Protein AF-A0A2V5KD24-F1 (afdb_monomer)

Sequence (191 aa):
MFLAAAMVTIAADPSAMNRSDEPEAFDVEPPILKQNLSDEPLPAPGTPDAEVARLEKQLERAKRNADGAERLYKIGVLARVEVEQRLLRAVRIESDLANARVTQAKEKIADEESRLASGENAKDELDAAKATLAQLTEAAQVALAKRERAELEFAEANLRRQQKLLKLGSAEKSDVTHAEEKLAELRAPKE

Foldseek 3Di:
DDDDDDDDDDPDDPPPDDPDPPPDPLNPQDDQDPVLDDPDDQQDDDALVSVLSNLVSVLVSLVVRLVVVVVCVVVVNDDPSNSLSSVLSSLVSQLVSLVSVLVNLVVVLVVQVVCVVVVNDDPVVSVVSVVVSVVSVVSSVVSVVVSLVSQLVSLVVQLVVQVVCVVVVNHDPVSNVVSVVSNVVSPPDDD

Secondary structure (DSSP, 8-state):
-------------GGGS-------TTTSPPPPPGGG---SPPPPSSSHHHHHHHHHHHHHHHHHHHHHHHHHHHTTSS-HHHHHHHHHHHHHHHHHHHHHHHHHHHHHHHHHHHHHHTT-S-HHHHHHHHHHHHHHHHHHHHHHHHHHHHHHHHHHHHHHHHHHHHHTTSS-HHHHHHHHHHHHHHHSPP-

Nearest PDB structures (foldseek):
  5c21-assembly1_A  TM=6.315E-01  e=7.000E+00  Escherichia coli
  5c22-assembly3_C  TM=4.057E-01  e=2.510E+00  Escherichia coli
  5c21-assembly1_B  TM=4.398E-01  e=3.365E+00  Escherichia coli
  5c22-assembly4_D  TM=4.082E-01  e=3.204E+00  Escherichia coli

Radius of gyration: 25.26 Å; Cα contacts (8 Å, |Δi|>4): 140; chains: 1; bounding box: 73×61×61 Å

Structure (mmCIF, N/CA/C/O backbone):
data_AF-A0A2V5KD24-F1
#
_entry.id   AF-A0A2V5KD24-F1
#
loop_
_atom_site.group_PDB
_atom_site.id
_atom_site.type_symbol
_atom_site.label_atom_id
_atom_site.label_alt_id
_atom_site.label_comp_id
_atom_site.label_asym_id
_atom_site.label_entity_id
_atom_site.label_seq_id
_atom_site.pdbx_PDB_ins_code
_atom_site.Cartn_x
_atom_site.Cartn_y
_atom_site.Cartn_z
_atom_site.occupancy
_atom_site.B_iso_or_equiv
_atom_site.auth_seq_id
_atom_site.auth_comp_id
_atom_site.auth_asym_id
_atom_site.auth_atom_id
_atom_site.pdbx_PDB_model_num
ATOM 1 N N . MET A 1 1 ? 50.223 53.178 14.869 1.00 37.41 1 MET A N 1
ATOM 2 C CA . MET A 1 1 ? 48.792 52.837 14.747 1.00 37.41 1 MET A CA 1
ATOM 3 C C . MET A 1 1 ? 48.522 52.530 13.284 1.00 37.41 1 MET A C 1
ATOM 5 O O . MET A 1 1 ? 48.881 53.361 12.465 1.00 37.41 1 MET A O 1
ATOM 9 N N . PHE A 1 2 ? 47.978 51.335 13.031 1.00 33.34 2 PHE A N 1
ATOM 10 C CA . PHE A 1 2 ? 47.366 50.760 11.817 1.00 33.34 2 PHE A CA 1
ATOM 11 C C . PHE A 1 2 ? 47.941 49.382 11.457 1.00 33.34 2 PHE A C 1
ATOM 13 O O . PHE A 1 2 ? 49.119 49.222 11.157 1.00 33.34 2 PHE A O 1
ATOM 20 N N . LEU A 1 3 ? 47.057 48.394 11.636 1.00 33.75 3 LEU A N 1
ATOM 21 C CA . LEU A 1 3 ? 47.249 46.950 11.618 1.00 33.75 3 LEU A CA 1
ATOM 22 C C . LEU A 1 3 ? 47.486 46.413 10.199 1.00 33.75 3 LEU A C 1
ATOM 24 O O . LEU A 1 3 ? 46.788 46.798 9.264 1.00 33.75 3 LEU A O 1
ATOM 28 N N . ALA A 1 4 ? 48.393 45.441 10.080 1.00 38.41 4 ALA A N 1
ATOM 29 C CA . ALA A 1 4 ? 48.488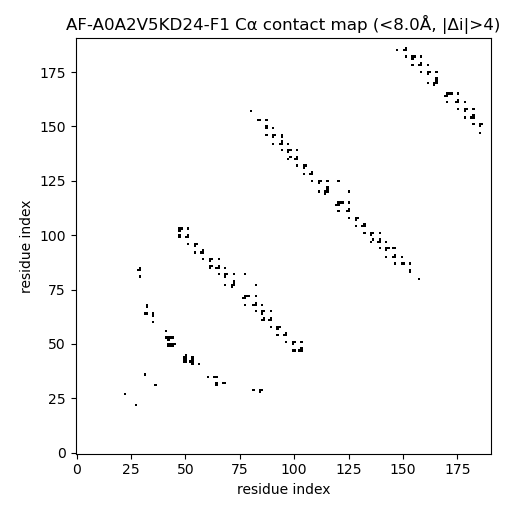 44.554 8.928 1.00 38.41 4 ALA A CA 1
ATOM 30 C C . ALA A 1 4 ? 47.378 43.490 9.014 1.00 38.41 4 ALA A C 1
ATOM 32 O O . ALA A 1 4 ? 47.376 42.664 9.926 1.00 38.41 4 ALA A O 1
ATOM 33 N N . ALA A 1 5 ? 46.423 43.529 8.085 1.00 41.00 5 ALA A N 1
ATOM 34 C CA . ALA A 1 5 ? 45.381 42.518 7.954 1.00 41.00 5 ALA A CA 1
ATOM 35 C C . ALA A 1 5 ? 45.863 41.398 7.019 1.00 41.00 5 ALA A C 1
ATOM 37 O O . ALA A 1 5 ? 46.093 41.622 5.832 1.00 41.00 5 ALA A O 1
ATOM 38 N N . ALA A 1 6 ? 46.021 40.195 7.568 1.00 38.06 6 ALA A N 1
ATOM 39 C CA . ALA A 1 6 ? 46.245 38.974 6.808 1.00 38.06 6 ALA A CA 1
ATOM 40 C C . ALA A 1 6 ? 44.931 38.538 6.138 1.00 38.06 6 ALA A C 1
ATOM 42 O O . ALA A 1 6 ? 43.939 38.294 6.825 1.00 38.06 6 ALA A O 1
ATOM 43 N N . MET A 1 7 ? 44.916 38.429 4.808 1.00 36.81 7 MET A N 1
ATOM 44 C CA . MET A 1 7 ? 43.834 37.754 4.089 1.00 36.81 7 MET A CA 1
ATOM 45 C C . MET A 1 7 ? 44.112 36.252 4.062 1.00 36.81 7 MET A C 1
ATOM 47 O O . MET A 1 7 ? 45.044 35.790 3.410 1.00 36.81 7 MET A O 1
ATOM 51 N N . VAL A 1 8 ? 43.289 35.502 4.791 1.00 40.28 8 VAL A N 1
ATOM 52 C CA . VAL A 1 8 ? 43.188 34.046 4.684 1.00 40.28 8 VAL A CA 1
ATOM 53 C C . VAL A 1 8 ? 42.407 33.730 3.411 1.00 40.28 8 VAL A C 1
ATOM 55 O O . VAL A 1 8 ? 41.226 34.053 3.301 1.00 40.28 8 VAL A O 1
ATOM 58 N N . THR A 1 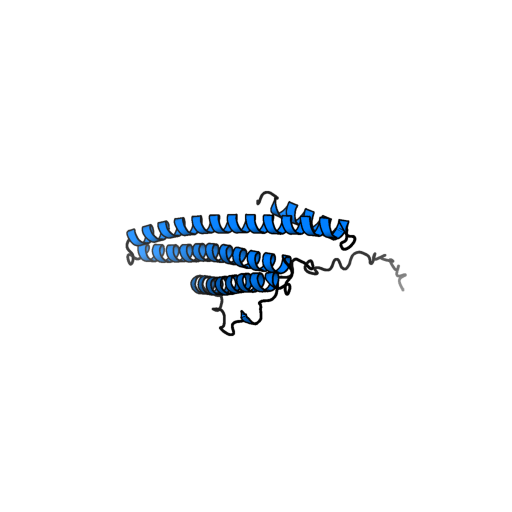9 ? 43.060 33.102 2.439 1.00 39.72 9 THR A N 1
A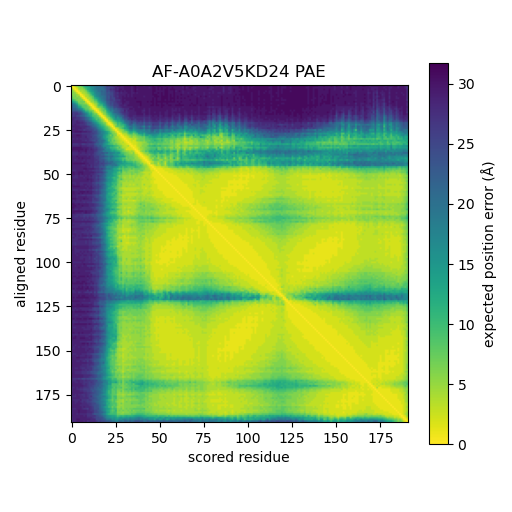TOM 59 C CA . THR A 1 9 ? 42.411 32.502 1.272 1.00 39.72 9 THR A CA 1
ATOM 60 C C . THR A 1 9 ? 41.772 31.177 1.681 1.00 39.72 9 THR A C 1
ATOM 62 O O . THR A 1 9 ? 42.435 30.145 1.762 1.00 39.72 9 THR A O 1
ATOM 65 N N . ILE A 1 10 ? 40.466 31.200 1.948 1.00 39.56 10 ILE A N 1
ATOM 66 C CA . ILE A 1 10 ? 39.649 29.984 1.994 1.00 39.56 10 ILE A CA 1
ATOM 67 C C . ILE A 1 10 ? 39.422 29.536 0.549 1.00 39.56 10 ILE A C 1
ATOM 69 O O . ILE A 1 10 ? 38.706 30.183 -0.213 1.00 39.56 10 ILE A O 1
ATOM 73 N N . ALA A 1 11 ? 40.061 28.431 0.171 1.00 41.41 11 ALA A N 1
ATOM 74 C CA . ALA A 1 11 ? 39.674 27.658 -0.997 1.00 41.41 11 ALA A CA 1
ATOM 75 C C . ALA A 1 11 ? 38.351 26.951 -0.668 1.00 41.41 11 ALA A C 1
ATOM 77 O O . ALA A 1 11 ? 38.339 25.946 0.039 1.00 41.41 11 ALA A O 1
ATOM 78 N N . ALA A 1 12 ? 37.237 27.514 -1.131 1.00 37.62 12 ALA A N 1
ATOM 79 C CA . ALA A 1 12 ? 35.962 26.814 -1.165 1.00 37.62 12 ALA A CA 1
ATOM 80 C C . ALA A 1 12 ? 35.898 26.029 -2.479 1.00 37.62 12 ALA A C 1
ATOM 82 O O . ALA A 1 12 ? 35.802 26.614 -3.557 1.00 37.62 12 ALA A O 1
ATOM 83 N N . ASP A 1 13 ? 36.024 24.711 -2.365 1.00 37.03 13 ASP A N 1
ATOM 84 C CA . ASP A 1 13 ? 35.768 23.738 -3.421 1.00 37.03 13 ASP A CA 1
ATOM 85 C C . ASP A 1 13 ? 34.306 23.881 -3.905 1.00 37.03 13 ASP A C 1
ATOM 87 O O . ASP A 1 13 ? 33.385 23.699 -3.104 1.00 37.03 13 ASP A O 1
ATOM 91 N N . PRO A 1 14 ? 34.046 24.253 -5.173 1.00 34.69 14 PRO A N 1
ATOM 92 C CA . PRO A 1 14 ? 32.687 24.437 -5.676 1.00 34.69 14 PRO A CA 1
ATOM 93 C C . PRO A 1 14 ? 31.987 23.117 -6.041 1.00 34.69 14 PRO A C 1
ATOM 95 O O . PRO A 1 14 ? 30.877 23.152 -6.566 1.00 34.69 14 PRO A O 1
ATOM 98 N N . SER A 1 15 ? 32.585 21.950 -5.778 1.00 39.03 15 SER A N 1
ATOM 99 C CA . SER A 1 15 ? 32.046 20.676 -6.270 1.00 39.03 15 SER A CA 1
ATOM 100 C C . SER A 1 15 ? 31.002 19.999 -5.363 1.00 39.03 15 SER A C 1
ATOM 102 O O . SER A 1 15 ? 30.617 18.861 -5.632 1.00 39.03 15 SER A O 1
ATOM 104 N N . ALA A 1 16 ? 30.520 20.668 -4.311 1.00 38.62 16 ALA A N 1
ATOM 105 C CA . ALA A 1 16 ? 29.619 20.080 -3.310 1.00 38.62 16 ALA A CA 1
ATOM 106 C C . ALA A 1 16 ? 28.195 20.671 -3.291 1.00 38.62 16 ALA A C 1
ATOM 108 O O . ALA A 1 16 ? 27.514 20.596 -2.269 1.00 38.62 16 ALA A O 1
ATOM 109 N N . MET A 1 17 ? 27.717 21.253 -4.394 1.00 38.34 17 MET A N 1
ATOM 110 C CA . MET A 1 17 ? 26.339 21.747 -4.485 1.00 38.34 17 MET A CA 1
ATOM 111 C C . MET A 1 17 ? 25.659 21.253 -5.760 1.00 38.34 17 MET A C 1
ATOM 113 O O . MET A 1 17 ? 26.188 21.419 -6.854 1.00 38.34 17 MET A O 1
ATOM 117 N N . ASN A 1 18 ? 24.469 20.678 -5.569 1.00 33.94 18 ASN A N 1
ATOM 118 C CA . ASN A 1 18 ? 23.565 20.059 -6.545 1.00 33.94 18 ASN A CA 1
ATOM 119 C C . ASN A 1 18 ? 23.819 18.574 -6.850 1.00 33.94 18 ASN A C 1
ATOM 121 O O . ASN A 1 18 ? 24.050 18.187 -7.991 1.00 33.94 18 ASN A O 1
ATOM 125 N N . ARG A 1 19 ? 23.627 17.710 -5.845 1.00 34.81 19 ARG A N 1
ATOM 126 C CA . ARG A 1 19 ? 22.748 16.564 -6.112 1.00 34.81 19 ARG A CA 1
ATOM 127 C C . ARG A 1 19 ? 21.336 17.115 -6.013 1.00 34.81 19 ARG A C 1
ATOM 129 O O . ARG A 1 19 ? 20.904 17.489 -4.928 1.00 34.81 19 ARG A O 1
ATOM 136 N N . SER A 1 20 ? 20.710 17.331 -7.158 1.00 40.12 20 SER A N 1
ATOM 137 C CA . SER A 1 20 ? 19.303 17.676 -7.223 1.00 40.12 20 SER A CA 1
ATOM 138 C C . SER A 1 20 ? 18.506 16.561 -6.548 1.00 40.12 20 SER A C 1
ATOM 140 O O . SER A 1 20 ? 18.601 15.406 -6.952 1.00 40.12 20 SER A O 1
ATOM 142 N N . ASP A 1 21 ? 17.684 16.917 -5.562 1.00 46.66 21 ASP A N 1
ATOM 143 C CA . ASP A 1 21 ? 16.510 16.135 -5.154 1.00 46.66 21 ASP A CA 1
ATOM 144 C C . ASP A 1 21 ? 15.446 16.215 -6.270 1.00 46.66 21 ASP A C 1
ATOM 146 O O . ASP A 1 21 ? 14.290 16.578 -6.050 1.00 46.66 21 ASP A O 1
ATOM 150 N N . GLU A 1 22 ? 15.854 15.978 -7.518 1.00 38.81 22 GLU A N 1
ATOM 151 C CA . GLU A 1 22 ? 14.906 15.729 -8.587 1.00 38.81 22 GLU A CA 1
ATOM 152 C C . GLU A 1 22 ? 14.304 14.357 -8.290 1.00 38.81 22 GLU A C 1
ATOM 154 O O . GLU A 1 22 ? 15.061 13.394 -8.130 1.00 38.81 22 GLU A O 1
ATOM 159 N N . PRO A 1 23 ? 12.969 14.246 -8.156 1.00 46.72 23 PRO A N 1
ATOM 160 C CA . PRO A 1 23 ? 12.354 12.938 -8.028 1.00 46.72 23 PRO A CA 1
ATOM 161 C C . PRO A 1 23 ? 12.822 12.117 -9.225 1.00 46.72 23 PRO A C 1
ATOM 163 O O . PRO A 1 23 ? 12.689 12.569 -10.366 1.00 46.72 23 PRO A O 1
ATOM 166 N N . GLU A 1 24 ? 13.416 10.952 -8.950 1.00 55.78 24 GLU A N 1
ATOM 167 C CA . GLU A 1 24 ? 13.878 10.019 -9.973 1.00 55.78 24 GLU A CA 1
ATOM 168 C C . GLU A 1 24 ? 12.780 9.931 -11.040 1.00 55.78 24 GLU A C 1
ATOM 170 O O . GLU A 1 24 ? 11.600 9.813 -10.700 1.00 55.78 24 GLU A O 1
ATOM 175 N N . ALA A 1 25 ? 13.121 10.071 -12.325 1.00 49.97 25 ALA A N 1
ATOM 176 C CA . ALA A 1 25 ? 12.132 10.290 -13.391 1.00 49.97 25 ALA A CA 1
ATOM 177 C C . ALA A 1 25 ? 11.037 9.195 -13.470 1.00 49.97 25 ALA A C 1
ATOM 179 O O . ALA A 1 25 ? 10.016 9.375 -14.136 1.00 49.97 25 ALA A O 1
ATOM 180 N N . PHE A 1 26 ? 11.231 8.076 -12.763 1.00 52.22 26 PHE A N 1
ATOM 181 C CA . PHE A 1 26 ? 10.311 6.949 -12.624 1.00 52.22 26 PHE A CA 1
ATOM 182 C C . PHE A 1 26 ? 9.571 6.860 -11.273 1.00 52.22 26 PHE A C 1
ATOM 184 O O . PHE A 1 26 ? 8.640 6.061 -11.170 1.00 52.22 26 PHE A O 1
ATOM 191 N N . ASP A 1 27 ? 9.922 7.668 -10.271 1.00 56.84 27 ASP A N 1
ATOM 192 C CA . ASP A 1 27 ? 9.214 7.789 -8.983 1.00 56.84 27 ASP A CA 1
ATOM 193 C C . ASP A 1 27 ? 8.202 8.947 -8.970 1.00 56.84 27 ASP A C 1
ATOM 195 O O . ASP A 1 27 ? 7.472 9.153 -7.996 1.00 56.84 27 ASP A O 1
ATOM 199 N N . VAL A 1 28 ? 8.091 9.680 -10.082 1.00 61.84 28 VAL A N 1
ATOM 200 C CA . VAL A 1 28 ? 7.024 10.661 -10.273 1.00 61.84 28 VAL A CA 1
ATOM 201 C C . VAL A 1 28 ? 5.688 9.938 -10.376 1.00 61.84 28 VAL A C 1
ATOM 203 O O . VAL A 1 28 ? 5.444 9.128 -11.275 1.00 61.84 28 VAL A O 1
ATOM 206 N N . GLU A 1 29 ? 4.799 10.261 -9.444 1.00 65.75 29 GLU A N 1
ATOM 207 C CA . GLU A 1 29 ? 3.464 9.697 -9.419 1.00 65.75 29 GLU A CA 1
ATOM 208 C C . GLU A 1 29 ? 2.695 10.081 -10.696 1.00 65.75 29 GLU A C 1
ATOM 210 O O . GLU A 1 29 ? 2.579 11.269 -11.021 1.00 65.75 29 GLU A O 1
ATOM 215 N N . PRO A 1 30 ? 2.146 9.103 -11.439 1.00 73.56 30 PRO A N 1
ATOM 216 C CA . PRO A 1 30 ? 1.528 9.392 -12.717 1.00 73.56 30 PRO A CA 1
ATOM 217 C C . PRO A 1 30 ? 0.254 10.228 -12.527 1.00 73.56 30 PRO A C 1
ATOM 219 O O . PRO A 1 30 ? -0.557 9.942 -11.634 1.00 73.56 30 PRO A O 1
ATOM 222 N N . PRO A 1 31 ? 0.016 11.229 -13.394 1.00 77.69 31 PRO A N 1
ATOM 223 C CA . PRO A 1 31 ? -1.144 12.092 -13.267 1.00 77.69 31 PRO A CA 1
ATOM 224 C C . PRO A 1 31 ? -2.446 11.302 -13.435 1.00 77.69 31 PRO A C 1
ATOM 226 O O . PRO A 1 31 ? -2.538 10.322 -14.193 1.00 77.69 31 PRO A O 1
ATOM 229 N N . ILE A 1 32 ? -3.488 11.770 -12.744 1.00 79.81 32 ILE A N 1
ATOM 230 C CA . ILE A 1 32 ? -4.834 11.219 -12.874 1.00 79.81 32 ILE A CA 1
ATOM 231 C C . ILE A 1 32 ? -5.331 11.462 -14.308 1.00 79.81 32 ILE A C 1
ATOM 233 O O . ILE A 1 32 ? -5.209 12.559 -14.851 1.00 79.81 32 ILE A O 1
ATOM 237 N N . LEU A 1 33 ? -5.898 10.429 -14.938 1.00 81.12 33 LEU A N 1
ATOM 238 C CA . LEU A 1 33 ? -6.480 10.529 -16.269 1.00 81.12 33 LEU A CA 1
ATOM 239 C C . LEU A 1 33 ? -7.638 11.523 -16.229 1.00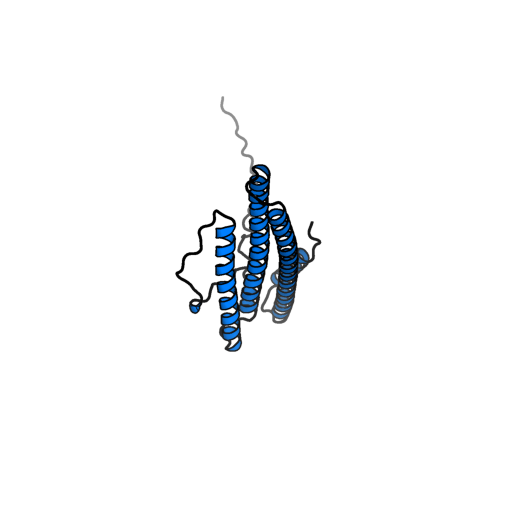 81.12 33 LEU A C 1
ATOM 241 O O . LEU A 1 33 ? -8.470 11.444 -15.331 1.00 81.12 33 LEU A O 1
ATOM 245 N N . LYS A 1 34 ? -7.738 12.404 -17.232 1.00 81.44 34 LYS A N 1
ATOM 246 C CA . LYS A 1 34 ? -8.776 13.451 -17.286 1.00 81.44 34 LYS A CA 1
ATOM 247 C C . LYS A 1 34 ? -10.199 12.909 -17.100 1.00 81.44 34 LYS A C 1
ATOM 249 O O . LYS A 1 34 ? -11.012 13.542 -16.450 1.00 81.44 34 LYS A O 1
ATOM 254 N N . GLN A 1 35 ? -10.466 11.712 -17.624 1.00 77.38 35 GLN A N 1
ATOM 255 C CA . GLN A 1 35 ? -11.754 11.010 -17.510 1.00 77.38 35 GLN A CA 1
ATOM 256 C C . GLN A 1 35 ? -12.092 10.573 -16.075 1.00 77.38 35 GLN A C 1
ATOM 258 O O . GLN A 1 35 ? -13.248 10.327 -15.762 1.00 77.38 35 GLN A O 1
ATOM 263 N N . ASN A 1 36 ? -11.073 10.463 -15.223 1.00 78.50 36 ASN A N 1
ATOM 264 C CA . ASN A 1 36 ? -11.165 10.065 -13.823 1.00 78.50 36 ASN A CA 1
ATOM 265 C C . ASN A 1 36 ? -10.940 11.249 -12.868 1.00 78.50 36 ASN A C 1
ATOM 267 O O . ASN A 1 36 ? -10.871 11.045 -11.654 1.00 78.50 36 ASN A O 1
ATOM 271 N N . LEU A 1 37 ? -10.796 12.473 -13.394 1.00 76.62 37 LEU A N 1
ATOM 272 C CA . LEU A 1 37 ? -10.852 13.674 -12.570 1.00 76.62 37 LEU A CA 1
ATOM 273 C C . LEU A 1 37 ? -12.277 13.826 -12.042 1.00 76.62 37 LEU A C 1
ATOM 275 O O . LEU A 1 37 ? -13.251 13.563 -12.741 1.00 76.62 37 LEU A O 1
ATOM 279 N N . SER A 1 38 ? -12.379 14.224 -10.784 1.00 73.12 38 SER A N 1
ATOM 280 C CA . SER A 1 38 ? -13.646 14.461 -10.114 1.00 73.12 38 SER A CA 1
ATOM 281 C C . SER A 1 38 ? -13.582 15.838 -9.484 1.00 73.12 38 SER A C 1
ATOM 283 O O . SER A 1 38 ? -12.693 16.079 -8.667 1.00 73.12 38 SER A O 1
ATOM 285 N N . ASP A 1 39 ? -14.553 16.684 -9.817 1.00 72.56 39 ASP A N 1
ATOM 286 C CA . ASP A 1 39 ? -14.716 18.015 -9.219 1.00 72.56 39 ASP A CA 1
ATOM 287 C C . ASP A 1 39 ? -15.267 17.940 -7.788 1.00 72.56 39 ASP A C 1
ATOM 289 O O . ASP A 1 39 ? -15.257 18.925 -7.054 1.00 72.56 39 ASP A O 1
ATOM 293 N N . GLU A 1 40 ? -15.735 16.759 -7.367 1.00 73.88 40 GLU A N 1
ATOM 294 C CA . GLU A 1 40 ? -16.196 16.546 -6.001 1.00 73.88 40 GLU A CA 1
ATOM 295 C C . GLU A 1 40 ? -15.040 16.741 -4.998 1.00 73.88 40 GLU A C 1
ATOM 297 O O . GLU A 1 40 ? -14.028 16.018 -5.073 1.00 73.88 40 GLU A O 1
ATOM 302 N N . PRO A 1 41 ? -15.180 17.677 -4.042 1.00 74.44 41 PRO A N 1
ATOM 303 C CA . PRO A 1 41 ? -14.159 17.917 -3.040 1.00 74.44 41 PRO A CA 1
ATOM 304 C C . PRO A 1 41 ? -13.979 16.686 -2.151 1.00 74.44 41 PRO A C 1
ATOM 306 O O . PRO A 1 41 ? -14.928 15.978 -1.796 1.00 74.44 41 PRO A O 1
ATOM 309 N N . LEU A 1 42 ? -12.724 16.418 -1.794 1.00 78.12 42 LEU A N 1
ATOM 310 C CA . LEU A 1 42 ? -12.427 15.418 -0.778 1.00 78.12 42 LEU A CA 1
ATOM 311 C C . LEU A 1 42 ? -12.902 15.934 0.592 1.00 78.12 42 LEU A C 1
ATOM 313 O O . LEU A 1 42 ? -12.825 17.142 0.833 1.00 78.12 42 LEU A O 1
ATOM 317 N N . PRO A 1 43 ? -13.370 15.046 1.489 1.00 78.88 43 PRO A N 1
ATOM 318 C CA . PRO A 1 43 ? -13.613 15.404 2.880 1.00 78.88 43 PRO A CA 1
ATOM 319 C C . PRO A 1 43 ? -12.379 16.093 3.473 1.00 78.88 43 PRO A C 1
ATOM 321 O O . PRO A 1 43 ? -11.247 15.679 3.206 1.00 78.88 43 PRO A O 1
ATOM 324 N N . ALA A 1 44 ? -12.597 17.160 4.244 1.00 78.06 44 ALA A N 1
ATOM 325 C CA . ALA A 1 44 ? -11.509 17.856 4.918 1.00 78.06 44 ALA A CA 1
ATOM 326 C C . ALA A 1 44 ? -10.872 16.930 5.971 1.00 78.06 44 ALA A C 1
ATOM 328 O O . ALA A 1 44 ? -11.606 16.250 6.690 1.00 78.06 44 ALA A O 1
ATOM 329 N N . PRO A 1 45 ? -9.534 16.894 6.084 1.00 73.44 45 PRO A N 1
ATOM 330 C CA . PRO A 1 45 ? -8.879 16.145 7.149 1.00 73.44 45 PRO A CA 1
ATOM 331 C C . PRO A 1 45 ? -9.202 16.780 8.509 1.00 73.44 45 PRO A C 1
ATOM 333 O O . PRO A 1 45 ? -9.369 17.997 8.602 1.00 73.44 45 PRO A O 1
ATOM 336 N N . GLY A 1 46 ? -9.269 15.973 9.570 1.00 74.38 46 GLY A N 1
ATOM 337 C CA . GLY A 1 46 ? -9.452 16.498 10.931 1.00 74.38 46 GLY A CA 1
ATOM 338 C C . GLY A 1 46 ? -10.090 15.536 11.927 1.00 74.38 46 GLY A C 1
ATOM 339 O O . GLY A 1 46 ? -9.915 15.716 13.126 1.00 74.38 46 GLY A O 1
ATOM 340 N N . THR A 1 47 ? -10.783 14.500 11.452 1.00 86.94 47 THR A N 1
ATOM 341 C CA . THR A 1 47 ? -11.275 13.390 12.281 1.00 86.94 47 THR A CA 1
ATOM 342 C C . THR A 1 47 ? -10.939 12.057 11.612 1.00 86.94 47 THR A C 1
ATOM 344 O O . THR A 1 47 ? -10.806 12.024 10.382 1.00 86.94 47 THR A O 1
ATOM 347 N N . PRO A 1 48 ? -10.825 10.944 12.360 1.00 86.56 48 PRO A N 1
ATOM 348 C CA . PRO A 1 48 ? -10.595 9.635 11.746 1.00 86.56 48 PRO A CA 1
ATOM 349 C C . PRO A 1 48 ? -11.706 9.239 10.779 1.00 86.56 48 PRO A C 1
ATOM 351 O O . PRO A 1 48 ? -11.428 8.661 9.734 1.00 86.56 48 PRO A O 1
ATOM 354 N N . ASP A 1 49 ? -12.957 9.591 11.088 1.00 88.69 49 ASP A N 1
ATOM 355 C CA . ASP A 1 49 ? -14.103 9.354 10.207 1.00 88.69 49 ASP A CA 1
ATOM 356 C C . ASP A 1 49 ? -13.943 10.086 8.867 1.00 88.69 49 ASP A C 1
ATOM 358 O O . ASP A 1 49 ? -14.164 9.503 7.802 1.00 88.69 49 ASP A O 1
ATOM 362 N N . ALA A 1 50 ? -13.516 11.353 8.904 1.00 89.88 50 ALA A N 1
ATOM 363 C CA . ALA A 1 50 ? -13.277 12.135 7.699 1.00 89.88 50 ALA A CA 1
ATOM 364 C C . ALA A 1 50 ? -12.079 11.604 6.896 1.00 89.88 50 ALA A C 1
ATOM 366 O O . ALA A 1 50 ? -12.138 11.572 5.666 1.00 89.88 50 ALA A O 1
ATOM 367 N N . GLU A 1 51 ? -11.022 11.143 7.571 1.00 91.88 51 GLU A N 1
ATOM 368 C CA . GLU A 1 51 ? -9.845 10.569 6.914 1.00 91.88 51 GLU A CA 1
ATOM 369 C C . GLU A 1 51 ? -10.160 9.216 6.256 1.00 91.88 51 GLU A C 1
ATOM 371 O O . GLU A 1 51 ? -9.799 9.004 5.099 1.00 91.88 51 GLU A O 1
ATOM 376 N N . VAL A 1 52 ? -10.920 8.337 6.922 1.00 94.31 52 VAL A N 1
ATOM 377 C CA . VAL A 1 52 ? -11.414 7.083 6.326 1.00 94.31 52 VAL A CA 1
ATOM 378 C C . VAL A 1 52 ? -12.267 7.377 5.090 1.00 94.31 52 VAL A C 1
ATOM 380 O O . VAL A 1 52 ? -11.990 6.840 4.018 1.00 94.31 52 VAL A O 1
ATOM 383 N N . ALA A 1 53 ? -13.244 8.284 5.190 1.00 93.25 53 ALA A N 1
ATOM 384 C CA . ALA A 1 53 ? -14.105 8.647 4.062 1.00 93.25 53 ALA A CA 1
ATOM 385 C C . ALA A 1 53 ? -13.314 9.259 2.890 1.00 93.25 53 ALA A C 1
ATOM 387 O O . ALA A 1 53 ? -13.612 9.026 1.714 1.00 93.25 53 ALA A O 1
ATOM 388 N N . ARG A 1 54 ? -12.278 10.047 3.192 1.00 93.19 54 ARG A N 1
ATOM 389 C CA . ARG A 1 54 ? -11.371 10.607 2.190 1.00 93.19 54 ARG A CA 1
ATOM 390 C C . ARG A 1 54 ? -10.570 9.516 1.486 1.00 93.19 54 ARG A C 1
ATOM 392 O O . ARG A 1 54 ? -10.516 9.525 0.253 1.00 93.19 54 ARG A O 1
ATOM 399 N N . LEU A 1 55 ? -9.975 8.590 2.235 1.00 94.06 55 LEU A N 1
ATOM 400 C CA . LEU A 1 55 ? -9.186 7.483 1.691 1.00 94.06 55 LEU A CA 1
ATOM 401 C C . LEU A 1 55 ? -10.046 6.517 0.867 1.00 94.06 55 LEU A C 1
ATOM 403 O O . LEU A 1 55 ? -9.594 6.044 -0.172 1.00 94.06 55 LEU A O 1
ATOM 407 N N . GLU A 1 56 ? -11.307 6.291 1.239 1.00 95.44 56 GLU A N 1
ATOM 408 C CA . GLU A 1 56 ? -12.261 5.512 0.436 1.00 95.44 56 GLU A CA 1
ATOM 409 C C . GLU A 1 56 ? -12.501 6.141 -0.940 1.00 95.44 56 GLU A C 1
ATOM 411 O O . GLU A 1 56 ? -12.366 5.464 -1.965 1.00 95.44 56 GLU A O 1
ATOM 416 N N . LYS A 1 57 ? -12.768 7.455 -0.988 1.00 93.44 57 LYS A N 1
ATOM 417 C CA . LYS A 1 57 ? -12.921 8.179 -2.262 1.00 93.44 57 LYS A CA 1
ATOM 418 C C . LYS A 1 57 ? -11.634 8.160 -3.084 1.00 93.44 57 LYS A C 1
ATOM 420 O O . LYS A 1 57 ? -11.679 8.013 -4.307 1.00 93.44 57 LYS A O 1
ATOM 425 N N . GLN A 1 58 ? -10.477 8.315 -2.443 1.00 92.38 58 GLN A N 1
ATOM 426 C CA . GLN A 1 58 ? -9.186 8.240 -3.129 1.00 92.38 58 GLN A CA 1
ATOM 427 C C . GLN A 1 58 ? -8.917 6.842 -3.693 1.00 92.38 58 GLN A C 1
ATOM 429 O O . GLN A 1 58 ? -8.464 6.735 -4.833 1.00 92.38 58 GLN A O 1
ATOM 434 N N . LEU A 1 59 ? -9.238 5.783 -2.947 1.00 94.62 59 LEU A N 1
ATOM 435 C CA . LEU A 1 59 ? -9.072 4.401 -3.389 1.00 94.62 59 LEU A CA 1
ATOM 436 C C . LEU A 1 59 ? -9.954 4.102 -4.598 1.00 94.62 59 LEU A C 1
ATOM 438 O O . LEU A 1 59 ? -9.494 3.504 -5.570 1.00 94.62 59 LEU A O 1
ATOM 442 N N . GLU A 1 60 ? -11.210 4.540 -4.562 1.00 93.94 60 GLU A N 1
ATOM 443 C CA . GLU A 1 60 ? -12.126 4.377 -5.685 1.00 93.94 60 GLU A CA 1
ATOM 444 C C . GLU A 1 60 ? -11.592 5.074 -6.943 1.00 93.94 60 GLU A C 1
ATOM 446 O O . GLU A 1 60 ? -11.509 4.464 -8.013 1.00 93.94 60 GLU A O 1
ATOM 451 N N . ARG A 1 61 ? -11.145 6.330 -6.809 1.00 91.62 61 ARG A N 1
ATOM 452 C CA . ARG A 1 61 ? -10.522 7.081 -7.910 1.00 91.62 61 ARG A CA 1
ATOM 453 C C . ARG A 1 61 ? -9.270 6.378 -8.435 1.00 91.62 61 ARG A C 1
ATOM 455 O O . ARG A 1 61 ? -9.103 6.279 -9.649 1.00 91.62 61 ARG A O 1
ATOM 462 N N . ALA A 1 62 ? -8.412 5.872 -7.551 1.00 92.19 62 ALA A N 1
ATOM 463 C CA . ALA A 1 62 ? -7.190 5.169 -7.927 1.00 92.19 62 ALA A CA 1
ATOM 464 C C . ALA A 1 62 ? -7.479 3.864 -8.684 1.00 92.19 62 ALA A C 1
ATOM 466 O O . ALA A 1 62 ? -6.827 3.595 -9.690 1.00 92.19 62 ALA A O 1
ATOM 467 N N . LYS A 1 63 ? -8.500 3.100 -8.273 1.00 94.00 63 LYS A N 1
ATOM 468 C CA . LYS A 1 63 ? -8.937 1.883 -8.978 1.00 94.00 63 LYS A CA 1
ATOM 469 C C . LYS A 1 63 ? -9.437 2.192 -10.387 1.00 94.00 63 LYS A C 1
ATOM 471 O O . LYS A 1 63 ? -8.885 1.669 -11.349 1.00 94.00 63 LYS A O 1
ATOM 476 N N . ARG A 1 64 ? -10.372 3.142 -10.532 1.00 92.50 64 ARG A N 1
ATOM 477 C CA . ARG A 1 64 ? -10.856 3.574 -11.861 1.00 92.50 64 ARG A CA 1
ATOM 478 C C . ARG A 1 64 ? -9.718 4.090 -12.748 1.00 92.50 64 ARG A C 1
ATOM 480 O O . ARG A 1 64 ? -9.723 3.905 -13.966 1.00 92.50 64 ARG A O 1
ATOM 487 N N . ASN A 1 65 ? -8.732 4.751 -12.142 1.00 91.38 65 ASN A N 1
ATOM 488 C CA . ASN A 1 65 ? -7.549 5.232 -12.840 1.00 91.38 65 ASN A CA 1
ATOM 489 C C . ASN A 1 65 ? -6.671 4.096 -13.370 1.00 91.38 65 ASN A C 1
ATOM 491 O O . ASN A 1 65 ? -6.284 4.133 -14.539 1.00 91.38 65 ASN A O 1
ATOM 495 N N . ALA A 1 66 ? -6.397 3.092 -12.539 1.00 91.94 66 ALA A N 1
ATOM 496 C CA . ALA A 1 66 ? -5.634 1.916 -12.927 1.00 91.94 66 ALA A CA 1
ATOM 497 C C . ALA A 1 66 ? -6.345 1.112 -14.032 1.00 91.94 66 ALA A C 1
ATOM 499 O O . ALA A 1 66 ? -5.720 0.787 -15.043 1.00 91.94 66 ALA A O 1
ATOM 500 N N . ASP A 1 67 ? -7.657 0.903 -13.905 1.00 90.81 67 ASP A N 1
ATOM 501 C CA . ASP A 1 67 ? -8.471 0.197 -14.906 1.00 90.81 67 ASP A CA 1
ATOM 502 C C . ASP A 1 67 ? -8.464 0.932 -16.258 1.00 90.81 67 ASP A C 1
ATOM 504 O O . ASP A 1 67 ? -8.249 0.344 -17.325 1.00 90.81 67 ASP A O 1
ATOM 508 N N . GLY A 1 68 ? -8.640 2.258 -16.223 1.00 90.31 68 GLY A N 1
ATOM 509 C CA . GLY A 1 68 ? -8.562 3.103 -17.414 1.00 90.31 68 GLY A CA 1
ATOM 510 C C . GLY A 1 68 ? -7.185 3.047 -18.083 1.00 90.31 68 GLY A C 1
ATOM 511 O O . GLY A 1 68 ? -7.093 2.991 -19.313 1.00 90.31 68 GLY A O 1
ATOM 512 N N . ALA A 1 69 ? -6.112 3.015 -17.290 1.00 92.19 69 ALA A N 1
ATOM 513 C CA . ALA A 1 69 ? -4.748 2.933 -17.797 1.00 92.19 69 ALA A CA 1
ATOM 514 C C . ALA A 1 69 ? -4.452 1.587 -18.469 1.00 92.19 69 ALA A C 1
ATOM 516 O O . ALA A 1 69 ? -3.784 1.565 -19.503 1.00 92.19 69 ALA A O 1
ATOM 517 N N . GLU A 1 70 ? -4.998 0.479 -17.961 1.00 91.12 70 GLU A N 1
ATOM 518 C CA . GLU A 1 70 ? -4.844 -0.830 -18.600 1.00 91.12 70 GLU A CA 1
ATOM 519 C C . GLU A 1 70 ? -5.428 -0.834 -20.022 1.00 91.12 70 GLU A C 1
ATOM 521 O O . GLU A 1 70 ? -4.796 -1.325 -20.964 1.00 91.12 70 GLU A O 1
ATOM 526 N N . ARG A 1 71 ? -6.609 -0.228 -20.212 1.00 90.69 71 ARG A N 1
ATOM 527 C CA . ARG A 1 71 ? -7.205 -0.062 -21.547 1.00 90.69 71 ARG A CA 1
ATOM 528 C C . ARG A 1 71 ? -6.304 0.766 -22.463 1.00 90.69 71 ARG A C 1
ATOM 530 O O . ARG A 1 71 ? -6.121 0.391 -23.619 1.00 90.69 71 ARG A O 1
ATOM 537 N N . LEU A 1 72 ? -5.759 1.878 -21.969 1.00 91.88 72 LEU A N 1
ATOM 538 C CA . LEU A 1 72 ? -4.891 2.760 -22.755 1.00 91.88 72 LEU A CA 1
ATOM 539 C C . LEU A 1 72 ? -3.556 2.098 -23.122 1.00 91.88 72 LEU A C 1
ATOM 541 O O . LEU A 1 72 ? -3.062 2.298 -24.229 1.00 91.88 72 LEU A O 1
ATOM 545 N N . TYR A 1 73 ? -3.007 1.259 -22.246 1.00 94.25 73 TYR A N 1
ATOM 546 C CA . TYR A 1 73 ? -1.836 0.438 -22.551 1.00 94.25 73 TYR A CA 1
ATOM 547 C C . TYR A 1 73 ? -2.114 -0.569 -23.674 1.00 94.25 73 TYR A C 1
ATOM 549 O O . TYR A 1 73 ? -1.325 -0.675 -24.611 1.00 94.25 73 TYR A O 1
ATOM 557 N N . LYS A 1 74 ? -3.263 -1.259 -23.643 1.00 94.00 74 LYS A N 1
ATOM 558 C CA . LYS A 1 74 ? -3.643 -2.241 -24.679 1.00 94.00 74 LYS A CA 1
ATOM 559 C C . LYS A 1 74 ? -3.739 -1.636 -26.083 1.00 94.00 74 LYS A C 1
ATOM 561 O O . LYS A 1 74 ? -3.472 -2.331 -27.056 1.00 94.00 74 LYS A O 1
ATOM 566 N N . ILE A 1 75 ? -4.103 -0.357 -26.188 1.00 93.69 75 ILE A N 1
ATOM 567 C CA . ILE A 1 75 ? -4.176 0.372 -27.467 1.00 93.69 75 ILE A CA 1
ATOM 568 C C . ILE A 1 75 ? -2.894 1.159 -27.794 1.00 93.69 75 ILE A C 1
ATOM 570 O O . ILE A 1 75 ? -2.882 1.922 -28.755 1.00 93.69 75 ILE A O 1
ATOM 574 N N . GLY A 1 76 ? -1.828 0.996 -27.002 1.00 92.69 76 GLY A N 1
ATOM 575 C CA . GLY A 1 76 ? -0.520 1.609 -27.247 1.00 92.69 76 GLY A CA 1
ATOM 576 C C . GLY A 1 76 ? -0.411 3.095 -26.892 1.00 92.69 76 GLY A C 1
ATOM 577 O O . GLY A 1 76 ? 0.533 3.743 -27.329 1.00 92.69 76 GLY A O 1
ATOM 578 N N . VAL A 1 77 ? -1.355 3.645 -26.122 1.00 94.12 77 VAL A N 1
ATOM 579 C CA . VAL A 1 77 ? -1.341 5.062 -25.711 1.00 94.12 77 VAL A CA 1
ATOM 580 C C . VAL A 1 77 ? -0.458 5.294 -24.486 1.00 94.12 77 VAL A C 1
ATOM 582 O O . VAL A 1 77 ? 0.230 6.307 -24.428 1.00 94.12 77 VAL A O 1
ATOM 585 N N . LEU A 1 78 ? -0.479 4.381 -23.510 1.00 91.50 78 LEU A N 1
ATOM 586 C CA . LEU A 1 78 ? 0.352 4.474 -22.305 1.00 91.50 78 LEU A CA 1
ATOM 587 C C . LEU A 1 78 ? 1.445 3.412 -22.297 1.00 91.50 78 LEU A C 1
ATOM 589 O O . LEU A 1 78 ? 1.251 2.298 -22.787 1.00 91.50 78 LEU A O 1
ATOM 593 N N . ALA A 1 79 ? 2.575 3.740 -21.673 1.00 91.19 79 ALA A N 1
ATOM 594 C CA . ALA A 1 79 ? 3.625 2.770 -21.402 1.00 91.19 79 ALA A CA 1
ATOM 595 C C . ALA A 1 79 ? 3.187 1.754 -20.331 1.00 91.19 79 ALA A C 1
ATOM 597 O O . ALA A 1 79 ? 2.318 2.012 -19.500 1.00 91.19 79 ALA A O 1
ATOM 598 N N . ARG A 1 80 ? 3.830 0.581 -20.300 1.00 91.75 80 ARG A N 1
ATOM 599 C CA . ARG A 1 80 ? 3.528 -0.443 -19.286 1.00 91.75 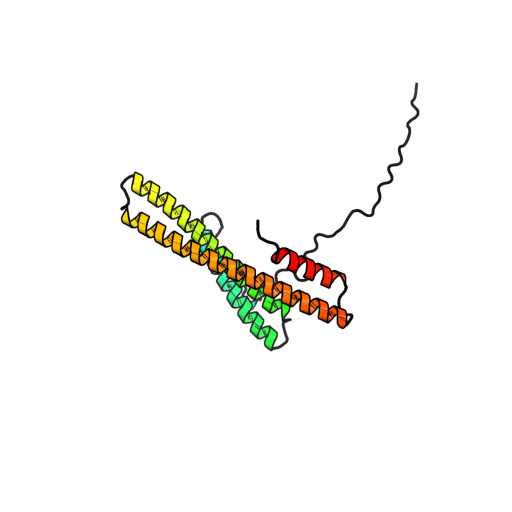80 ARG A CA 1
ATOM 600 C C . ARG A 1 80 ? 3.820 0.041 -17.859 1.00 91.75 80 ARG A C 1
ATOM 602 O O . ARG A 1 80 ? 3.014 -0.202 -16.967 1.00 91.75 80 ARG A O 1
ATOM 609 N N . VAL A 1 81 ? 4.942 0.741 -17.668 1.00 91.31 81 VAL A N 1
ATOM 610 C CA . VAL A 1 81 ? 5.370 1.278 -16.360 1.00 91.31 81 VAL A CA 1
ATOM 611 C C . VAL A 1 81 ? 4.318 2.208 -15.752 1.00 91.31 81 VAL A C 1
ATOM 613 O O . VAL A 1 81 ? 4.049 2.154 -14.559 1.00 91.31 81 VAL A O 1
ATOM 616 N N . GLU A 1 82 ? 3.634 2.972 -16.596 1.00 91.38 82 GLU A N 1
ATOM 617 C CA . GLU A 1 82 ? 2.571 3.885 -16.196 1.00 91.38 82 GLU A CA 1
ATOM 618 C C . GLU A 1 82 ? 1.314 3.180 -15.668 1.00 91.38 82 GLU A C 1
ATOM 620 O O . GLU A 1 82 ? 0.590 3.745 -14.847 1.00 91.38 82 GLU A O 1
ATOM 625 N N . VAL A 1 83 ? 1.026 1.964 -16.139 1.00 92.88 83 VAL A N 1
ATOM 626 C CA . VAL A 1 83 ? -0.065 1.133 -15.602 1.00 92.88 83 VAL A CA 1
ATOM 627 C C . VAL A 1 83 ? 0.341 0.557 -14.253 1.00 92.88 83 VAL A C 1
ATOM 629 O O . VAL A 1 83 ? -0.432 0.600 -13.300 1.00 92.88 83 VAL A O 1
ATOM 632 N N . GLU A 1 84 ? 1.567 0.048 -14.164 1.00 93.00 84 GLU A N 1
ATOM 633 C CA . GLU A 1 84 ? 2.107 -0.556 -12.946 1.00 93.00 84 GLU A CA 1
ATOM 634 C C . GLU A 1 84 ? 2.173 0.452 -11.791 1.00 93.00 84 GLU A C 1
ATOM 636 O O . GLU A 1 84 ? 1.741 0.133 -10.687 1.00 93.00 84 GLU A O 1
ATOM 641 N N . GLN A 1 85 ? 2.595 1.693 -12.050 1.00 92.75 85 GLN A N 1
ATOM 642 C CA . GLN A 1 85 ? 2.584 2.772 -11.054 1.00 92.75 85 GLN A CA 1
ATOM 643 C C . GLN A 1 85 ? 1.167 3.091 -10.548 1.00 92.75 85 GLN A C 1
ATOM 645 O O . GLN A 1 85 ? 0.958 3.297 -9.352 1.00 92.75 85 GLN A O 1
ATOM 650 N N . ARG A 1 86 ? 0.167 3.119 -11.439 1.00 93.56 86 ARG A N 1
ATOM 651 C CA . ARG A 1 86 ? -1.233 3.396 -11.064 1.00 93.56 86 ARG A CA 1
ATOM 652 C C . ARG A 1 86 ? -1.840 2.263 -10.242 1.00 93.56 86 ARG A C 1
ATOM 654 O O . ARG A 1 86 ? -2.561 2.527 -9.281 1.00 93.56 86 ARG A O 1
ATOM 661 N N . LEU A 1 87 ? -1.507 1.016 -10.575 1.00 94.31 87 LEU A N 1
ATOM 662 C CA . LEU A 1 87 ? -1.860 -0.150 -9.765 1.00 94.31 87 LEU A CA 1
ATOM 663 C C . LEU A 1 87 ? -1.197 -0.079 -8.385 1.00 94.31 87 LEU A C 1
ATOM 665 O O . LEU A 1 87 ? -1.876 -0.252 -7.374 1.00 94.31 87 LEU A O 1
ATOM 669 N N . LEU A 1 88 ? 0.098 0.247 -8.332 1.00 94.81 88 LEU A N 1
ATOM 670 C CA . LEU A 1 88 ? 0.829 0.395 -7.077 1.00 94.81 88 LEU A CA 1
ATOM 671 C C . LEU A 1 88 ? 0.211 1.482 -6.187 1.00 94.81 88 LEU A C 1
ATOM 673 O O . LEU A 1 88 ? 0.044 1.272 -4.986 1.00 94.81 88 LEU A O 1
ATOM 677 N N . ARG A 1 89 ? -0.209 2.612 -6.771 1.00 94.06 89 ARG A N 1
ATOM 678 C CA . ARG A 1 89 ? -0.925 3.673 -6.048 1.00 94.06 89 ARG A CA 1
ATOM 679 C C . ARG A 1 89 ? -2.210 3.161 -5.399 1.00 94.06 89 ARG A C 1
ATOM 681 O O . ARG A 1 89 ? -2.455 3.457 -4.233 1.00 94.06 89 ARG A O 1
ATOM 688 N N . ALA A 1 90 ? -3.022 2.391 -6.124 1.00 95.38 90 ALA A N 1
ATOM 689 C CA . ALA A 1 90 ? -4.251 1.827 -5.569 1.00 95.38 90 ALA A CA 1
ATOM 690 C C . ALA A 1 90 ? -3.963 0.904 -4.371 1.00 95.38 90 ALA A C 1
ATOM 692 O O . ALA A 1 90 ? -4.660 0.985 -3.363 1.00 95.38 90 ALA A O 1
ATOM 693 N N . VAL A 1 91 ? -2.905 0.088 -4.447 1.00 96.75 91 VAL A N 1
ATOM 694 C CA . VAL A 1 91 ? -2.490 -0.791 -3.341 1.00 96.75 91 VAL A CA 1
ATOM 695 C C . VAL A 1 91 ? -1.977 0.008 -2.137 1.00 96.75 91 VAL A C 1
ATOM 697 O O . VAL A 1 91 ? -2.317 -0.322 -1.002 1.00 96.75 91 VAL A O 1
ATOM 700 N N . ARG A 1 92 ? -1.204 1.081 -2.355 1.00 95.94 92 ARG A N 1
ATOM 701 C CA . ARG A 1 92 ? -0.742 1.968 -1.272 1.00 95.94 92 ARG A CA 1
ATOM 702 C C . ARG A 1 92 ? -1.919 2.591 -0.518 1.00 95.94 92 ARG A C 1
ATOM 704 O O . ARG A 1 92 ? -1.997 2.441 0.696 1.00 95.94 92 ARG A O 1
ATOM 711 N N . ILE A 1 93 ? -2.879 3.170 -1.243 1.00 96.00 93 ILE A N 1
ATOM 712 C CA . ILE A 1 93 ? -4.077 3.781 -0.641 1.00 96.00 93 ILE A CA 1
ATOM 713 C C . ILE A 1 93 ? -4.939 2.730 0.079 1.00 96.00 93 ILE A C 1
ATOM 715 O O . ILE A 1 93 ? -5.514 3.021 1.122 1.00 96.00 93 ILE A O 1
ATOM 719 N N . GLU A 1 94 ? -5.027 1.500 -0.437 1.00 97.62 94 GLU A N 1
ATOM 720 C CA . GLU A 1 94 ? -5.734 0.399 0.237 1.00 97.62 94 GLU A CA 1
ATOM 721 C C . GLU A 1 94 ? -5.108 0.065 1.600 1.00 97.62 94 GLU A C 1
ATOM 723 O O . GLU A 1 94 ? -5.831 -0.098 2.584 1.00 97.62 94 GLU A O 1
ATOM 728 N N . SER A 1 95 ? -3.774 0.018 1.673 1.00 97.69 95 SER A N 1
ATOM 729 C CA . SER A 1 95 ? -3.049 -0.160 2.935 1.00 97.69 95 SER A CA 1
ATOM 730 C C . SER A 1 95 ? -3.260 1.016 3.889 1.00 97.69 95 SER A C 1
ATOM 732 O O . SER A 1 95 ? -3.489 0.795 5.079 1.00 97.69 95 SER A O 1
ATOM 734 N N . ASP A 1 96 ? -3.213 2.251 3.388 1.00 96.94 96 ASP A N 1
ATOM 735 C CA . ASP A 1 96 ? -3.411 3.451 4.206 1.00 96.94 96 ASP A CA 1
ATOM 736 C C . ASP A 1 96 ? -4.845 3.511 4.763 1.00 96.94 96 ASP A C 1
ATOM 738 O O . ASP A 1 96 ? -5.043 3.798 5.943 1.00 96.94 96 ASP A O 1
ATOM 742 N N . LEU A 1 97 ? -5.849 3.139 3.959 1.00 97.62 97 LEU A N 1
ATOM 743 C CA . LEU A 1 97 ? -7.247 3.028 4.386 1.00 97.62 97 LEU A CA 1
ATOM 744 C C . LEU A 1 97 ? -7.431 1.984 5.493 1.00 97.62 97 LEU A C 1
ATOM 746 O O . LEU A 1 97 ? -8.155 2.229 6.460 1.00 97.62 97 LEU A O 1
ATOM 750 N N . ALA A 1 98 ? -6.795 0.817 5.366 1.00 97.88 98 ALA A N 1
ATOM 751 C CA . ALA A 1 98 ? -6.882 -0.220 6.389 1.00 97.88 98 ALA A CA 1
ATOM 752 C C . ALA A 1 98 ? -6.286 0.259 7.726 1.00 97.88 98 ALA A C 1
ATOM 754 O O . ALA A 1 98 ? -6.910 0.086 8.773 1.00 97.88 98 ALA A O 1
ATOM 755 N N . ASN A 1 99 ? -5.146 0.955 7.685 1.00 96.94 99 ASN A N 1
ATOM 756 C CA . ASN A 1 99 ? -4.548 1.580 8.867 1.00 96.94 99 ASN A CA 1
ATOM 757 C C . ASN A 1 99 ? -5.436 2.685 9.460 1.00 96.94 99 ASN A C 1
ATOM 759 O O . ASN A 1 99 ? -5.623 2.736 10.675 1.00 96.94 99 ASN A O 1
ATOM 763 N N . ALA A 1 100 ? -6.039 3.535 8.624 1.00 96.38 100 ALA A N 1
ATOM 764 C CA . ALA A 1 100 ? -6.944 4.589 9.083 1.00 96.38 100 ALA A CA 1
ATOM 765 C C . ALA A 1 100 ? -8.168 4.016 9.816 1.00 96.38 100 ALA A C 1
ATOM 767 O O . ALA A 1 100 ? -8.574 4.545 10.850 1.00 96.38 100 ALA A O 1
ATOM 768 N N . ARG A 1 101 ? -8.712 2.888 9.341 1.00 97.56 101 ARG A N 1
ATOM 769 C CA . ARG A 1 101 ? -9.805 2.167 10.017 1.00 97.56 101 ARG A CA 1
ATOM 770 C C . ARG A 1 101 ? -9.386 1.596 11.371 1.00 97.56 101 ARG A C 1
ATOM 772 O O . ARG A 1 101 ? -10.182 1.628 12.305 1.00 97.56 101 ARG A O 1
ATOM 779 N N . VAL A 1 102 ? -8.148 1.116 11.511 1.00 97.69 102 VAL A N 1
ATOM 780 C CA . VAL A 1 102 ? -7.607 0.694 12.816 1.00 97.69 102 VAL A CA 1
ATOM 781 C C . VAL A 1 102 ? -7.529 1.881 13.776 1.00 97.69 102 VAL A C 1
ATOM 783 O O . VAL A 1 102 ? -7.952 1.759 14.923 1.00 97.69 102 VAL A O 1
ATOM 786 N N . THR A 1 103 ? -7.035 3.034 13.322 1.00 95.69 103 THR A N 1
ATOM 787 C CA . THR A 1 103 ? -6.985 4.258 14.139 1.00 95.69 103 THR A CA 1
ATOM 788 C C . THR A 1 103 ? -8.385 4.704 14.562 1.00 95.69 103 THR A C 1
ATOM 790 O O . THR A 1 103 ? -8.628 4.904 15.748 1.00 95.69 103 THR A O 1
ATOM 793 N N . GLN A 1 104 ? -9.331 4.751 13.622 1.00 95.56 104 GLN A N 1
ATOM 794 C CA . GLN A 1 104 ? -10.736 5.061 13.894 1.00 95.56 104 GLN A CA 1
ATOM 795 C C . GLN A 1 104 ? -11.345 4.105 14.934 1.00 95.56 104 GLN A C 1
ATOM 797 O O . GLN A 1 104 ? -12.047 4.543 15.842 1.00 95.56 104 GLN A O 1
ATOM 802 N N . ALA A 1 105 ? -11.082 2.800 14.827 1.00 96.12 105 ALA A N 1
ATOM 803 C CA . ALA A 1 105 ? -11.589 1.812 15.776 1.00 96.12 105 ALA A CA 1
ATOM 804 C C . ALA A 1 105 ? -10.974 1.961 17.177 1.00 96.12 105 ALA A C 1
ATOM 806 O O . ALA A 1 105 ? -11.673 1.775 18.170 1.00 96.12 105 ALA A O 1
ATOM 807 N N . LYS A 1 106 ? -9.690 2.332 17.275 1.00 95.75 106 LYS A N 1
ATOM 808 C CA . LYS A 1 106 ? -9.036 2.617 18.562 1.00 95.75 106 LYS A CA 1
ATOM 809 C C . LYS A 1 106 ? -9.662 3.817 19.269 1.00 95.75 106 LYS A C 1
ATOM 811 O O . LYS A 1 106 ? -9.881 3.747 20.473 1.00 95.75 106 LYS A O 1
ATOM 816 N N . GLU A 1 107 ? -9.972 4.883 18.534 1.00 93.75 107 GLU A N 1
ATOM 817 C CA . GLU A 1 107 ? -10.646 6.055 19.105 1.00 93.75 107 GLU A CA 1
ATOM 818 C C . GLU A 1 107 ? -12.065 5.719 19.576 1.00 93.75 107 GLU A C 1
ATOM 820 O O . GLU A 1 107 ? -12.429 6.054 20.699 1.00 93.75 107 GLU A O 1
ATOM 825 N N . LYS A 1 108 ? -12.825 4.944 18.789 1.00 92.50 108 LYS A N 1
ATOM 826 C CA . LYS A 1 108 ? -14.157 4.466 19.199 1.00 92.50 108 LYS A CA 1
ATOM 827 C C . LYS A 1 108 ? -14.116 3.625 20.475 1.00 92.50 108 LYS A C 1
ATOM 829 O O . LYS A 1 108 ? -14.962 3.807 21.341 1.00 92.50 108 LYS A O 1
ATOM 834 N N . ILE A 1 109 ? -13.122 2.747 20.622 1.00 94.44 109 ILE A N 1
ATOM 835 C CA . ILE A 1 109 ? -12.938 1.975 21.859 1.00 94.44 109 ILE A CA 1
ATOM 836 C C . ILE A 1 109 ? -12.645 2.898 23.044 1.00 94.44 109 ILE A C 1
ATOM 838 O O . ILE A 1 109 ? -13.213 2.689 24.109 1.00 94.44 109 ILE A O 1
ATOM 842 N N . ALA A 1 110 ? -11.806 3.924 22.878 1.00 93.12 110 ALA A N 1
ATOM 843 C CA . ALA A 1 110 ? -11.533 4.877 23.954 1.00 93.12 110 ALA A CA 1
ATOM 844 C C . ALA A 1 110 ? -12.808 5.626 24.397 1.00 93.12 110 ALA A C 1
ATOM 846 O O . ALA A 1 110 ? -13.046 5.794 25.597 1.00 93.12 110 ALA A O 1
ATOM 847 N N . ASP A 1 111 ? -13.660 6.012 23.444 1.00 90.50 111 ASP A N 1
ATOM 848 C CA . ASP A 1 111 ? -14.957 6.634 23.727 1.00 90.50 111 ASP A CA 1
ATOM 849 C C . ASP A 1 111 ? -15.915 5.671 24.447 1.00 90.50 111 ASP A C 1
ATOM 851 O O . ASP A 1 111 ? -16.569 6.049 25.422 1.00 90.50 111 ASP A O 1
ATOM 855 N N . GLU A 1 112 ? -15.994 4.415 24.003 1.00 91.12 112 GLU A N 1
ATOM 856 C CA . GLU A 1 112 ? -16.829 3.386 24.630 1.00 91.12 112 GLU A CA 1
ATOM 857 C C . GLU A 1 112 ? -16.349 3.007 26.034 1.00 91.12 112 GLU A C 1
ATOM 859 O O . GLU A 1 112 ? -17.174 2.793 26.919 1.00 91.12 112 GLU A O 1
ATOM 864 N N . GLU A 1 113 ? -15.036 2.970 26.276 1.00 92.12 113 GLU A N 1
ATOM 865 C CA . GLU A 1 113 ? -14.470 2.750 27.612 1.00 92.12 113 GLU A CA 1
ATOM 866 C C . GLU A 1 113 ? -14.857 3.883 28.571 1.00 92.12 113 GLU A C 1
ATOM 868 O O . GLU A 1 113 ? -15.229 3.619 29.718 1.00 92.12 113 GLU A O 1
ATOM 873 N N . SER A 1 114 ? -14.853 5.131 28.093 1.00 90.62 114 SER A N 1
ATOM 874 C CA . SER A 1 114 ? -15.327 6.291 28.858 1.00 90.62 114 SER A CA 1
ATOM 875 C C . SER A 1 114 ? -16.823 6.189 29.189 1.00 90.62 114 SER A C 1
ATOM 877 O O . SER A 1 114 ? -17.219 6.377 30.341 1.00 90.62 114 SER A O 1
ATOM 879 N N . ARG A 1 115 ? -17.655 5.802 28.210 1.00 88.88 115 ARG A N 1
ATOM 880 C CA . ARG A 1 115 ? -19.107 5.603 28.399 1.00 88.88 115 ARG A CA 1
ATOM 881 C C . ARG A 1 115 ? -19.440 4.421 29.305 1.00 88.88 115 ARG A C 1
ATOM 883 O O . ARG A 1 115 ? -20.405 4.458 30.062 1.00 88.88 115 ARG A O 1
ATOM 890 N N . LEU A 1 116 ? -18.650 3.353 29.259 1.00 90.81 116 LEU A N 1
ATOM 891 C CA . LEU A 1 116 ? -18.808 2.231 30.179 1.00 90.81 116 LEU A CA 1
ATOM 892 C C . LEU A 1 116 ? -18.475 2.664 31.615 1.00 90.81 116 LEU A C 1
ATOM 894 O O . LEU A 1 116 ? -19.180 2.286 32.549 1.00 90.81 116 LEU A O 1
ATOM 898 N N . ALA A 1 117 ? -17.442 3.494 31.797 1.00 88.44 117 ALA A N 1
ATOM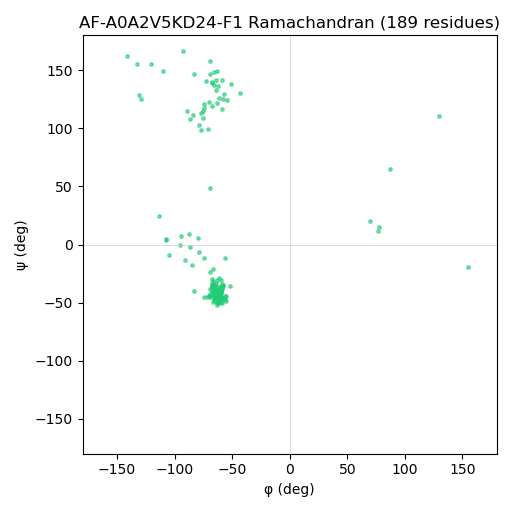 899 C CA . ALA A 1 117 ? -17.074 4.043 33.102 1.00 88.44 117 ALA A CA 1
ATOM 900 C C . ALA A 1 117 ? -18.126 5.019 33.666 1.00 88.44 117 ALA A C 1
ATOM 902 O O . ALA A 1 117 ? -18.305 5.069 34.884 1.00 88.44 117 ALA A O 1
ATOM 903 N N . SER A 1 118 ? -18.851 5.751 32.810 1.00 89.00 118 SER A N 1
ATOM 904 C CA . SER A 1 118 ? -20.013 6.565 33.208 1.00 89.00 118 SER A CA 1
ATOM 905 C C . SER A 1 118 ? -21.296 5.745 33.420 1.00 89.00 118 SER A C 1
ATOM 907 O O . SER A 1 118 ? -22.288 6.285 33.910 1.00 89.00 118 SER A O 1
ATOM 909 N N . GLY A 1 119 ? -21.282 4.442 33.107 1.00 86.44 119 GLY A N 1
ATOM 910 C CA . GLY A 1 119 ? -22.443 3.551 33.187 1.00 86.44 119 GLY A CA 1
ATOM 911 C C . GLY A 1 119 ? -23.451 3.725 32.045 1.00 86.44 119 GLY A C 1
ATOM 912 O O . GLY A 1 119 ? -24.560 3.202 32.133 1.00 86.44 119 GLY A O 1
ATOM 913 N N . GLU A 1 120 ? -23.085 4.458 30.992 1.00 80.44 120 GLU A N 1
ATOM 914 C CA . GLU A 1 120 ? -23.926 4.754 29.826 1.00 80.44 120 GLU A CA 1
ATOM 915 C C . GLU A 1 120 ? -23.896 3.650 28.758 1.00 80.44 120 GLU A C 1
ATOM 917 O O . GLU A 1 120 ? -24.804 3.599 27.932 1.00 80.44 120 GLU A O 1
ATOM 922 N N . ASN A 1 121 ? -22.896 2.759 28.786 1.00 79.06 121 ASN A N 1
ATOM 923 C CA . ASN A 1 121 ? -22.750 1.652 27.835 1.00 79.06 121 ASN A CA 1
ATOM 924 C C . ASN A 1 121 ? -22.751 0.276 28.508 1.00 79.06 121 ASN A C 1
ATOM 926 O O . ASN A 1 121 ? -22.363 0.123 29.668 1.00 79.06 121 ASN A O 1
ATOM 930 N N . ALA A 1 122 ? -23.139 -0.749 27.746 1.00 83.25 122 ALA A N 1
ATOM 931 C CA . ALA A 1 122 ? -23.035 -2.140 28.170 1.00 83.25 122 ALA A CA 1
ATOM 932 C C . ALA A 1 122 ? -21.626 -2.697 27.912 1.00 83.25 122 ALA A C 1
ATOM 934 O O . ALA A 1 122 ? -20.978 -2.377 26.916 1.00 83.25 122 ALA A O 1
ATOM 935 N N . LYS A 1 123 ? -21.161 -3.596 28.787 1.00 88.25 123 LYS A N 1
ATOM 936 C CA . LYS A 1 123 ? -19.868 -4.279 28.617 1.00 88.25 123 LYS A CA 1
ATOM 937 C C . LYS A 1 123 ? -19.795 -5.073 27.302 1.00 88.25 123 LYS A C 1
ATOM 939 O O . LYS A 1 123 ? -18.742 -5.103 26.672 1.00 88.25 123 LYS A O 1
ATOM 944 N N . ASP A 1 124 ? -20.920 -5.643 26.873 1.00 88.75 124 ASP A N 1
ATOM 945 C CA . ASP A 1 124 ? -21.020 -6.423 25.636 1.00 88.75 124 ASP A CA 1
ATOM 946 C C . ASP A 1 124 ? -20.727 -5.578 24.380 1.00 88.75 124 ASP A C 1
ATOM 948 O O . ASP A 1 124 ? -20.181 -6.092 23.406 1.00 88.75 124 ASP A O 1
ATOM 952 N N . GLU A 1 125 ? -21.038 -4.276 24.402 1.00 87.81 125 GLU A N 1
ATOM 953 C CA . GLU A 1 125 ? -20.741 -3.357 23.294 1.00 87.81 125 GLU A CA 1
ATOM 954 C C . GLU A 1 125 ? -19.235 -3.100 23.181 1.00 87.81 125 GLU A C 1
ATOM 956 O O . GLU A 1 125 ? -18.671 -3.219 22.093 1.00 87.81 125 GLU A O 1
ATOM 961 N N . LEU A 1 126 ? -18.567 -2.875 24.318 1.00 91.31 126 LEU A N 1
ATOM 962 C CA . LEU A 1 126 ? -17.113 -2.717 24.368 1.00 91.31 126 LEU A CA 1
ATOM 963 C C . LEU A 1 126 ? -16.384 -3.990 23.907 1.00 91.31 126 LEU A C 1
ATOM 965 O O . LEU A 1 126 ? -15.380 -3.922 23.192 1.00 91.31 126 LEU A O 1
ATOM 969 N N . ASP A 1 127 ? -16.880 -5.162 24.306 1.00 93.38 127 ASP A N 1
ATOM 970 C CA . ASP A 1 127 ? -16.319 -6.445 23.880 1.00 93.38 127 ASP A CA 1
ATOM 971 C C . ASP A 1 127 ? -16.500 -6.650 22.359 1.00 93.38 127 ASP A C 1
ATOM 973 O O . ASP A 1 127 ? -15.574 -7.109 21.677 1.00 93.38 127 ASP A O 1
ATOM 977 N N . ALA A 1 128 ? -17.635 -6.227 21.788 1.00 93.38 128 ALA A N 1
ATOM 978 C CA . ALA A 1 128 ? -17.873 -6.248 20.342 1.00 93.38 128 ALA A CA 1
ATOM 979 C C . ALA A 1 128 ? -16.957 -5.278 19.568 1.00 93.38 128 ALA A C 1
ATOM 981 O O . ALA A 1 128 ? -16.418 -5.637 18.511 1.00 93.38 128 ALA A O 1
ATOM 982 N N . ALA A 1 129 ? -16.716 -4.072 20.087 1.00 93.12 129 ALA A N 1
ATOM 983 C CA . ALA A 1 129 ? -15.785 -3.127 19.477 1.00 93.12 129 ALA A CA 1
ATOM 984 C C . ALA A 1 129 ? -14.338 -3.636 19.517 1.00 93.12 129 ALA A C 1
ATOM 986 O O . ALA A 1 129 ? -13.624 -3.549 18.514 1.00 93.12 129 ALA A O 1
ATOM 987 N N . LYS A 1 130 ? -13.916 -4.266 20.622 1.00 95.25 130 LYS A N 1
ATOM 988 C CA . LYS A 1 130 ? -12.601 -4.925 20.734 1.00 95.25 130 LYS A CA 1
ATOM 989 C C . LYS A 1 130 ? -12.438 -6.068 19.734 1.00 95.25 130 LYS A C 1
ATOM 991 O O . LYS A 1 130 ? -11.385 -6.174 19.100 1.00 95.25 130 LYS A O 1
ATOM 996 N N . ALA A 1 131 ? -13.477 -6.878 19.529 1.00 96.69 131 ALA A N 1
ATOM 997 C CA . ALA A 1 131 ? -13.473 -7.911 18.494 1.00 96.69 131 ALA A CA 1
ATOM 998 C C . ALA A 1 131 ? -13.341 -7.308 17.082 1.00 96.69 131 ALA A C 1
ATOM 1000 O O . ALA A 1 131 ? -12.563 -7.801 16.263 1.00 96.69 131 ALA A O 1
ATOM 1001 N N . THR A 1 132 ? -14.035 -6.199 16.814 1.00 96.44 132 THR A N 1
ATOM 1002 C CA . THR A 1 132 ? -13.939 -5.471 15.538 1.00 96.44 132 THR A CA 1
ATOM 1003 C C . THR A 1 132 ? -12.535 -4.900 15.317 1.00 96.44 132 THR A C 1
ATOM 1005 O O . THR A 1 132 ? -11.981 -5.029 14.225 1.00 96.44 132 THR A O 1
ATOM 1008 N N . LEU A 1 133 ? -11.907 -4.324 16.349 1.00 97.56 133 LEU A N 1
ATOM 1009 C CA . LEU A 1 133 ? -10.528 -3.834 16.270 1.00 97.56 133 LEU A CA 1
ATOM 1010 C C . LEU A 1 133 ? -9.542 -4.958 15.924 1.00 97.56 133 LEU A C 1
ATOM 1012 O O . LEU A 1 133 ? -8.632 -4.737 15.122 1.00 97.56 133 LEU A O 1
ATOM 1016 N N . ALA A 1 134 ? -9.715 -6.153 16.493 1.00 97.75 134 ALA A N 1
ATOM 1017 C CA . ALA A 1 134 ? -8.869 -7.300 16.169 1.00 97.75 134 ALA A CA 1
ATOM 1018 C C . ALA A 1 134 ? -8.973 -7.670 14.678 1.00 97.75 134 ALA A C 1
ATOM 1020 O O . ALA A 1 134 ? -7.948 -7.788 14.006 1.00 97.75 134 ALA A O 1
ATOM 1021 N N . GLN A 1 135 ? -10.195 -7.743 14.136 1.00 97.75 135 GLN A N 1
ATOM 1022 C CA . GLN A 1 135 ? -10.430 -8.016 12.711 1.00 97.75 135 GLN A CA 1
ATOM 1023 C C . GLN A 1 135 ? -9.832 -6.935 11.800 1.00 97.75 135 GLN A C 1
ATOM 1025 O O . GLN A 1 135 ? -9.199 -7.243 10.791 1.00 97.75 135 GLN A O 1
ATOM 1030 N N . LEU A 1 136 ? -10.001 -5.658 12.155 1.00 97.88 136 LEU A N 1
ATOM 1031 C CA . LEU A 1 136 ? -9.434 -4.544 11.390 1.00 97.88 136 LEU A CA 1
ATOM 1032 C C . LEU A 1 136 ? -7.905 -4.536 11.435 1.00 97.88 136 LEU A C 1
ATOM 1034 O O . LEU A 1 136 ? -7.267 -4.214 10.436 1.00 97.88 136 LEU A O 1
ATOM 1038 N N . THR A 1 137 ? -7.317 -4.923 12.567 1.00 98.06 137 THR A N 1
ATOM 1039 C CA . THR A 1 137 ? -5.862 -5.039 12.714 1.00 98.06 137 THR A CA 1
ATOM 1040 C C . THR A 1 137 ? -5.318 -6.149 11.821 1.00 98.06 137 THR A C 1
ATOM 1042 O O . THR A 1 137 ? -4.341 -5.929 11.111 1.00 98.06 137 THR A O 1
ATOM 1045 N N . GLU A 1 138 ? -5.969 -7.314 11.791 1.00 98.00 138 GLU A N 1
ATOM 1046 C CA . GLU A 1 138 ? -5.602 -8.401 10.878 1.00 98.00 138 GLU A CA 1
ATOM 1047 C C . GLU A 1 138 ? -5.715 -7.959 9.411 1.00 98.00 138 GLU A C 1
ATOM 1049 O O . GLU A 1 138 ? -4.773 -8.127 8.634 1.00 98.00 138 GLU A O 1
ATOM 1054 N N . ALA A 1 139 ? -6.819 -7.305 9.040 1.00 97.56 139 ALA A N 1
ATOM 1055 C CA . ALA A 1 139 ? -7.005 -6.773 7.692 1.00 97.56 139 ALA A CA 1
ATOM 1056 C C . ALA A 1 139 ? -5.926 -5.741 7.309 1.00 97.56 139 ALA A C 1
ATOM 1058 O O . ALA A 1 139 ? -5.448 -5.749 6.172 1.00 97.56 139 ALA A O 1
ATOM 1059 N 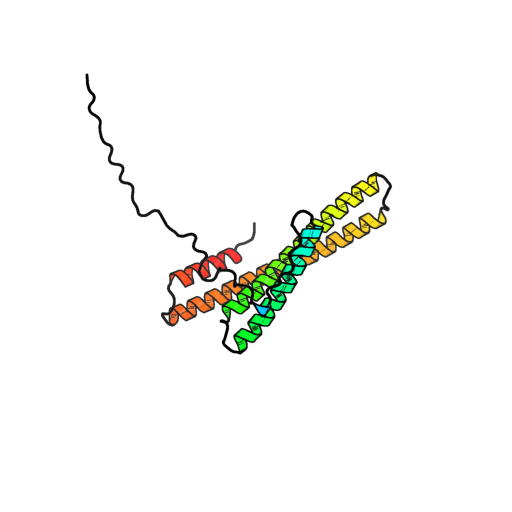N . ALA A 1 140 ? -5.506 -4.884 8.244 1.00 97.69 140 ALA A N 1
ATOM 1060 C CA . ALA A 1 140 ? -4.423 -3.927 8.030 1.00 97.69 140 ALA A CA 1
ATOM 1061 C C . ALA A 1 140 ? -3.069 -4.614 7.811 1.00 97.69 140 ALA A C 1
ATOM 1063 O O . ALA A 1 140 ? -2.333 -4.214 6.911 1.00 97.69 140 ALA A O 1
ATOM 1064 N N . GLN A 1 141 ? -2.766 -5.686 8.549 1.00 97.75 141 GLN A N 1
ATOM 1065 C CA . GLN A 1 141 ? -1.549 -6.479 8.331 1.00 97.75 141 GLN A CA 1
ATOM 1066 C C . GLN A 1 141 ? -1.547 -7.159 6.958 1.00 97.75 141 GLN A C 1
ATOM 1068 O O . GLN A 1 141 ? -0.544 -7.124 6.246 1.00 97.75 141 GLN A O 1
ATOM 1073 N N . VAL A 1 142 ? -2.684 -7.718 6.535 1.00 98.12 142 VAL A N 1
ATOM 1074 C CA . VAL A 1 142 ? -2.827 -8.303 5.193 1.00 98.12 142 VAL A CA 1
ATOM 1075 C C . VAL A 1 142 ? -2.635 -7.243 4.104 1.00 98.12 142 VAL A C 1
ATOM 1077 O O . VAL A 1 142 ? -1.933 -7.487 3.120 1.00 98.12 142 VAL A O 1
ATOM 1080 N N . ALA A 1 143 ? -3.226 -6.056 4.270 1.00 97.56 143 ALA A N 1
ATOM 1081 C CA . ALA A 1 143 ? -3.085 -4.959 3.315 1.00 97.56 143 ALA A CA 1
ATOM 1082 C C . ALA A 1 143 ? -1.645 -4.417 3.257 1.00 97.56 143 ALA A C 1
ATOM 1084 O O . ALA A 1 143 ? -1.145 -4.133 2.167 1.00 97.56 143 ALA A O 1
ATOM 1085 N N . LEU A 1 144 ? -0.958 -4.345 4.401 1.00 96.94 144 LEU A N 1
ATOM 1086 C CA . LEU A 1 144 ? 0.452 -3.974 4.482 1.00 96.94 144 LEU A CA 1
ATOM 1087 C C . LEU A 1 144 ? 1.334 -4.994 3.752 1.00 96.94 144 LEU A C 1
ATOM 1089 O O . LEU A 1 144 ? 2.089 -4.614 2.862 1.00 96.94 144 LEU A O 1
ATOM 1093 N N . ALA A 1 145 ? 1.174 -6.288 4.035 1.00 97.00 145 ALA A N 1
ATOM 1094 C CA . ALA A 1 145 ? 1.924 -7.343 3.354 1.00 97.00 145 ALA A CA 1
ATOM 1095 C C . ALA A 1 145 ? 1.677 -7.336 1.832 1.00 97.00 145 ALA A C 1
ATOM 1097 O O . ALA A 1 145 ? 2.596 -7.523 1.031 1.00 97.00 145 ALA A O 1
ATOM 1098 N N . LYS A 1 146 ? 0.435 -7.066 1.406 1.00 97.75 146 LYS A N 1
ATOM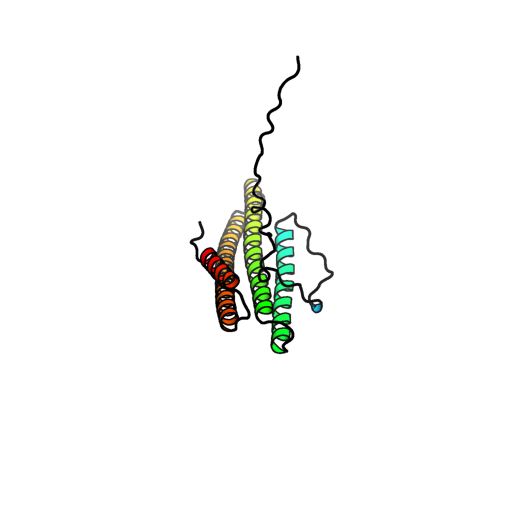 1099 C CA . LYS A 1 146 ? 0.085 -6.887 -0.011 1.00 97.75 146 LYS A CA 1
ATOM 1100 C C . LYS A 1 146 ? 0.817 -5.693 -0.627 1.00 97.75 146 LYS A C 1
ATOM 1102 O O . LYS A 1 146 ? 1.323 -5.812 -1.743 1.00 97.75 146 LYS A O 1
ATOM 1107 N N . ARG A 1 147 ? 0.882 -4.560 0.078 1.00 96.62 147 ARG A N 1
ATOM 1108 C CA . ARG A 1 147 ? 1.623 -3.369 -0.358 1.00 96.62 147 ARG A CA 1
ATOM 1109 C C . ARG A 1 147 ? 3.110 -3.653 -0.498 1.00 96.62 147 ARG A C 1
ATOM 1111 O O . ARG A 1 147 ? 3.664 -3.367 -1.551 1.00 96.62 147 ARG A O 1
ATOM 1118 N N . GLU A 1 148 ? 3.730 -4.245 0.513 1.00 95.75 148 GLU A N 1
ATOM 1119 C CA . GLU A 1 148 ? 5.160 -4.577 0.506 1.00 95.75 148 GLU A CA 1
ATOM 1120 C C . GLU A 1 148 ? 5.520 -5.483 -0.667 1.00 95.75 148 GLU A C 1
ATOM 1122 O O . GLU A 1 148 ? 6.465 -5.222 -1.411 1.00 95.75 148 GLU A O 1
ATOM 1127 N N . ARG A 1 149 ? 4.705 -6.517 -0.888 1.00 96.88 149 ARG A N 1
ATOM 1128 C CA . ARG A 1 149 ? 4.860 -7.404 -2.034 1.00 96.88 149 ARG A CA 1
ATOM 1129 C C . ARG A 1 149 ? 4.724 -6.655 -3.362 1.00 96.88 149 ARG A C 1
ATOM 1131 O O . ARG A 1 149 ? 5.533 -6.876 -4.257 1.00 96.88 149 ARG A O 1
ATOM 1138 N N . ALA A 1 150 ? 3.729 -5.780 -3.498 1.00 95.94 150 ALA A N 1
ATOM 1139 C CA . ALA A 1 150 ? 3.530 -5.000 -4.718 1.00 95.94 150 ALA A CA 1
ATOM 1140 C C . ALA A 1 150 ? 4.687 -4.018 -4.983 1.00 95.94 150 ALA A C 1
ATOM 1142 O O . ALA A 1 150 ? 5.089 -3.846 -6.132 1.00 95.94 150 ALA A O 1
ATOM 1143 N N . GLU A 1 151 ? 5.245 -3.401 -3.938 1.00 95.62 151 GLU A N 1
ATOM 1144 C CA . GLU A 1 151 ? 6.416 -2.519 -4.033 1.00 95.62 151 GLU A CA 1
ATOM 1145 C C . GLU A 1 151 ? 7.662 -3.295 -4.483 1.00 95.62 151 GLU A C 1
ATOM 1147 O O . GLU A 1 151 ? 8.369 -2.848 -5.388 1.00 95.62 151 GLU A O 1
ATOM 1152 N N . LEU A 1 152 ? 7.884 -4.493 -3.931 1.00 96.06 152 LEU A N 1
ATOM 1153 C CA . LEU A 1 152 ? 8.960 -5.388 -4.362 1.00 96.06 152 LEU A CA 1
ATOM 1154 C C . LEU A 1 152 ? 8.799 -5.828 -5.821 1.00 96.06 152 LEU A C 1
ATOM 1156 O O . LEU A 1 152 ? 9.739 -5.714 -6.606 1.00 96.06 152 LEU A O 1
ATOM 1160 N N . GLU A 1 153 ? 7.613 -6.302 -6.207 1.00 95.69 153 GLU A N 1
ATOM 1161 C CA . GLU A 1 153 ? 7.330 -6.731 -7.581 1.00 95.69 153 GLU A CA 1
ATOM 1162 C C . GLU A 1 153 ? 7.529 -5.579 -8.583 1.00 95.69 153 GLU A C 1
ATOM 1164 O O . GLU A 1 153 ? 8.101 -5.781 -9.661 1.00 95.69 153 GLU A O 1
ATOM 1169 N N . PHE A 1 154 ? 7.121 -4.359 -8.216 1.00 94.88 154 PHE A N 1
ATOM 1170 C CA . PHE A 1 154 ? 7.339 -3.157 -9.019 1.00 94.88 154 PHE A CA 1
ATOM 1171 C C . PHE A 1 154 ? 8.830 -2.823 -9.176 1.00 94.88 154 PHE A C 1
ATOM 1173 O O . PHE A 1 154 ? 9.292 -2.600 -10.300 1.00 94.88 154 PHE A O 1
ATOM 1180 N N . ALA A 1 155 ? 9.599 -2.836 -8.083 1.00 95.06 155 ALA A N 1
ATOM 1181 C CA . ALA A 1 155 ? 11.036 -2.564 -8.109 1.00 95.06 155 ALA A CA 1
ATOM 1182 C C . ALA A 1 155 ? 11.809 -3.617 -8.923 1.00 95.06 155 ALA A C 1
ATOM 1184 O O . ALA A 1 155 ? 12.663 -3.271 -9.741 1.00 95.06 155 ALA A O 1
ATOM 1185 N N . GLU A 1 156 ? 11.460 -4.901 -8.796 1.00 96.00 156 GLU A N 1
ATOM 1186 C CA . GLU A 1 156 ? 12.047 -5.965 -9.617 1.00 96.00 156 GLU A CA 1
ATOM 1187 C C . GLU A 1 156 ? 11.745 -5.787 -11.108 1.00 96.00 156 GLU A C 1
ATOM 1189 O O . GLU A 1 156 ? 12.621 -5.983 -11.958 1.00 96.00 156 GLU A O 1
ATOM 1194 N N . ALA A 1 157 ? 10.505 -5.425 -11.451 1.00 95.06 157 ALA A N 1
ATOM 1195 C CA . ALA A 1 157 ? 10.129 -5.136 -12.829 1.00 95.06 157 ALA A CA 1
ATOM 1196 C C . ALA A 1 157 ? 10.901 -3.926 -13.377 1.00 95.06 157 ALA A C 1
ATOM 1198 O O . ALA A 1 157 ? 11.332 -3.953 -14.535 1.00 95.06 157 ALA A O 1
ATOM 1199 N N . ASN A 1 158 ? 11.123 -2.900 -12.549 1.00 94.62 158 ASN A N 1
ATOM 1200 C CA . ASN A 1 158 ? 11.924 -1.738 -12.916 1.00 94.62 158 ASN A CA 1
ATOM 1201 C C . ASN A 1 158 ? 13.382 -2.116 -13.190 1.00 94.62 158 ASN A C 1
ATOM 1203 O O . ASN A 1 158 ? 13.886 -1.822 -14.272 1.00 94.62 158 ASN A O 1
ATOM 1207 N N . LEU A 1 159 ? 14.023 -2.865 -12.291 1.00 95.56 159 LEU A N 1
ATOM 1208 C CA . LEU A 1 159 ? 15.396 -3.332 -12.483 1.00 95.56 159 LEU A CA 1
ATOM 1209 C C . LEU A 1 159 ? 15.550 -4.124 -13.790 1.00 95.56 159 LEU A C 1
ATOM 1211 O O . LEU A 1 159 ? 16.441 -3.849 -14.595 1.00 95.56 159 LEU A O 1
ATOM 1215 N N . ARG A 1 160 ? 14.633 -5.064 -14.060 1.00 96.12 160 ARG A N 1
ATOM 1216 C CA . ARG A 1 160 ? 14.637 -5.838 -15.316 1.00 96.12 160 ARG A CA 1
ATOM 1217 C C . ARG A 1 160 ? 14.510 -4.936 -16.549 1.00 96.12 160 ARG A C 1
ATOM 1219 O O . ARG A 1 160 ? 15.144 -5.214 -17.570 1.00 96.12 160 ARG A O 1
ATOM 1226 N N . ARG A 1 161 ? 13.705 -3.867 -16.484 1.00 94.88 161 ARG A N 1
ATOM 1227 C CA . ARG A 1 161 ? 13.596 -2.876 -17.568 1.00 94.88 161 ARG A CA 1
ATOM 1228 C C . ARG A 1 161 ? 14.893 -2.099 -17.755 1.00 94.88 161 ARG A C 1
ATOM 1230 O O . ARG A 1 161 ? 15.366 -2.055 -18.887 1.00 94.88 161 ARG A O 1
ATOM 1237 N N . GLN A 1 162 ? 15.481 -1.559 -16.689 1.00 94.88 162 GLN A N 1
ATOM 1238 C CA . GLN A 1 162 ? 16.716 -0.775 -16.787 1.00 94.88 162 GLN A CA 1
ATOM 1239 C C . GLN A 1 162 ? 17.873 -1.618 -17.327 1.00 94.88 162 GLN A C 1
ATOM 1241 O O . GLN A 1 162 ? 18.550 -1.223 -18.273 1.00 94.88 162 GLN A O 1
ATOM 1246 N N . GLN A 1 163 ? 18.011 -2.861 -16.860 1.00 95.94 163 GLN A N 1
ATOM 1247 C CA . GLN A 1 163 ? 18.989 -3.806 -17.407 1.00 95.94 163 GLN A CA 1
ATOM 1248 C C . GLN A 1 163 ? 18.776 -4.078 -18.904 1.00 95.94 163 GLN A C 1
ATOM 1250 O O . GLN A 1 163 ? 19.740 -4.244 -19.654 1.00 95.94 163 GLN A O 1
ATOM 1255 N N . LYS A 1 164 ? 17.520 -4.148 -19.364 1.00 96.62 164 LYS A N 1
ATOM 1256 C CA . LYS A 1 164 ? 17.207 -4.324 -20.787 1.00 96.62 164 LYS A CA 1
ATOM 1257 C C . LYS A 1 164 ? 17.548 -3.070 -21.593 1.00 96.62 164 LYS A C 1
ATOM 1259 O O . LYS A 1 164 ? 18.138 -3.204 -22.660 1.00 96.62 164 LYS A O 1
ATOM 1264 N N . LEU A 1 165 ? 17.198 -1.885 -21.101 1.00 95.12 165 LEU A N 1
ATOM 1265 C CA . LEU A 1 165 ? 17.495 -0.617 -21.769 1.00 95.12 165 LEU A CA 1
ATOM 1266 C C . LEU A 1 165 ? 19.004 -0.371 -21.861 1.00 95.12 165 LEU A C 1
ATOM 1268 O O . LEU A 1 165 ? 19.485 0.006 -22.927 1.00 95.12 165 LEU A O 1
ATOM 1272 N N . LEU A 1 166 ? 19.760 -0.699 -20.811 1.00 95.94 166 LEU A N 1
ATOM 1273 C CA . LEU A 1 166 ? 21.219 -0.620 -20.810 1.00 95.94 166 LEU A CA 1
ATOM 1274 C C . LEU A 1 166 ? 21.831 -1.525 -21.890 1.00 95.94 166 LEU A C 1
ATOM 1276 O O . LEU A 1 166 ? 22.698 -1.093 -22.645 1.00 95.94 166 LEU A O 1
ATOM 1280 N N . LYS A 1 167 ? 21.340 -2.767 -22.030 1.00 97.00 167 LYS A N 1
ATOM 1281 C CA . LYS A 1 167 ? 21.778 -3.688 -23.102 1.00 97.00 167 LYS A CA 1
ATOM 1282 C C . LYS A 1 167 ? 21.484 -3.157 -24.506 1.00 97.00 167 LYS A C 1
ATOM 1284 O O . LYS A 1 167 ? 22.194 -3.506 -25.442 1.00 97.00 167 LYS A O 1
ATOM 1289 N N . LEU A 1 168 ? 20.437 -2.347 -24.650 1.00 96.81 168 LEU A N 1
ATOM 1290 C CA . LEU A 1 168 ? 20.063 -1.692 -25.904 1.00 96.81 168 LEU A CA 1
ATOM 1291 C C . LEU A 1 168 ? 20.782 -0.346 -26.110 1.00 96.81 168 LEU A C 1
ATOM 1293 O O . LEU A 1 168 ? 20.573 0.293 -27.137 1.00 96.81 168 LEU A O 1
ATOM 1297 N N . GLY A 1 169 ? 21.610 0.094 -25.155 1.00 95.38 169 GLY A N 1
ATOM 1298 C CA . GLY A 1 169 ? 22.293 1.389 -25.195 1.00 95.38 169 GLY A CA 1
ATOM 1299 C C . GLY A 1 169 ? 21.361 2.589 -25.007 1.00 95.38 169 GLY A C 1
ATOM 1300 O O . GLY A 1 169 ? 21.700 3.689 -25.424 1.00 95.38 169 GLY A O 1
ATOM 1301 N N . SER A 1 170 ? 20.171 2.377 -24.435 1.00 92.19 170 SER A N 1
ATOM 1302 C CA . SER A 1 170 ? 19.133 3.402 -24.233 1.00 92.19 170 SER A CA 1
ATOM 1303 C C . SER A 1 170 ? 18.965 3.834 -22.769 1.00 92.19 170 SER A C 1
ATOM 1305 O O . SER A 1 170 ? 18.055 4.600 -22.478 1.00 92.19 170 SER A O 1
ATOM 1307 N N . ALA A 1 171 ? 19.795 3.316 -21.863 1.00 92.69 171 ALA A N 1
ATOM 1308 C CA . ALA A 1 171 ? 19.867 3.709 -20.455 1.00 92.69 171 ALA A CA 1
ATOM 1309 C C . ALA A 1 171 ? 21.327 3.723 -19.989 1.00 92.69 171 ALA A C 1
ATOM 1311 O O . ALA A 1 171 ? 22.199 3.120 -20.630 1.00 92.69 171 ALA A O 1
ATOM 1312 N N . GLU A 1 172 ? 21.579 4.391 -18.873 1.00 94.50 172 GLU A N 1
ATOM 1313 C CA . GLU A 1 172 ? 22.892 4.510 -18.255 1.00 94.50 172 GLU A CA 1
ATOM 1314 C C . GLU A 1 172 ? 23.124 3.420 -17.199 1.00 94.50 172 GLU A C 1
ATOM 1316 O O . GLU A 1 172 ? 22.222 2.697 -16.774 1.00 94.50 172 GLU A O 1
AT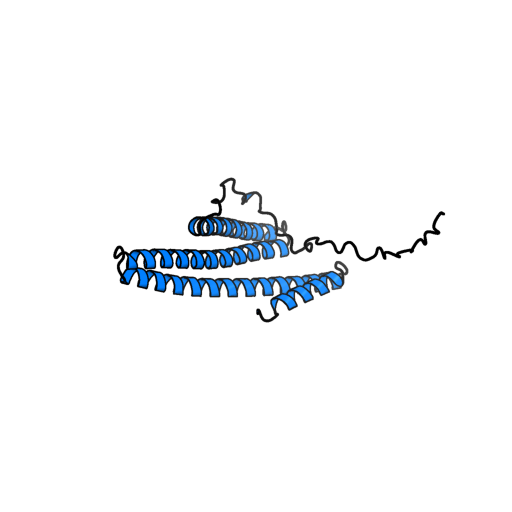OM 1321 N N . LYS A 1 173 ? 24.381 3.261 -16.768 1.00 94.94 173 LYS A N 1
ATOM 1322 C CA . LYS A 1 173 ? 24.705 2.334 -15.670 1.00 94.94 173 LYS A CA 1
ATOM 1323 C C . LYS A 1 173 ? 24.131 2.813 -14.334 1.00 94.94 173 LYS A C 1
ATOM 1325 O O . LYS A 1 173 ? 23.750 1.975 -13.527 1.00 94.94 173 LYS A O 1
ATOM 1330 N N . SER A 1 174 ? 24.068 4.128 -14.131 1.00 93.31 174 SER A N 1
ATOM 1331 C CA . SER A 1 174 ? 23.446 4.789 -12.975 1.00 93.31 174 SER A CA 1
ATOM 1332 C C . SER A 1 174 ? 21.992 4.357 -12.791 1.00 93.31 174 SER A C 1
ATOM 1334 O O . SER A 1 174 ? 21.625 3.987 -11.682 1.00 93.31 174 SER A O 1
ATOM 1336 N N . ASP A 1 175 ? 21.204 4.289 -13.869 1.00 92.25 175 ASP A N 1
ATOM 1337 C CA . ASP A 1 175 ? 19.796 3.855 -13.819 1.00 92.25 175 ASP A CA 1
ATOM 1338 C C . ASP A 1 175 ? 19.640 2.433 -13.255 1.00 92.25 175 ASP A C 1
ATOM 1340 O O . ASP A 1 175 ? 18.708 2.128 -12.510 1.00 92.25 175 ASP A O 1
ATOM 1344 N N . VAL A 1 176 ? 20.564 1.533 -13.610 1.00 94.62 176 VAL A N 1
ATOM 1345 C CA . VAL A 1 176 ? 20.575 0.161 -13.085 1.00 94.62 176 VAL A CA 1
ATOM 1346 C C . VAL A 1 176 ? 20.994 0.154 -11.621 1.00 94.62 176 VAL A C 1
ATOM 1348 O O . VAL A 1 176 ? 20.325 -0.493 -10.822 1.00 94.62 176 VAL A O 1
ATOM 1351 N N . THR A 1 177 ? 22.050 0.891 -11.264 1.00 95.50 177 THR A N 1
ATOM 1352 C CA . THR A 1 177 ? 22.514 1.000 -9.875 1.00 95.50 177 THR A CA 1
ATOM 1353 C C . THR A 1 177 ? 21.407 1.514 -8.956 1.00 95.50 177 THR A C 1
ATOM 1355 O O . THR A 1 177 ? 21.153 0.903 -7.924 1.00 95.50 177 THR A O 1
ATOM 1358 N N . HIS A 1 178 ? 20.684 2.565 -9.345 1.00 93.00 178 HIS A N 1
ATOM 1359 C CA . HIS A 1 178 ? 19.573 3.094 -8.549 1.00 93.00 178 HIS A CA 1
ATOM 1360 C C . HIS A 1 178 ? 18.426 2.089 -8.403 1.00 93.00 178 HIS A C 1
ATOM 1362 O O . HIS A 1 178 ? 17.911 1.883 -7.304 1.00 93.00 178 HIS A O 1
ATOM 1368 N N . ALA A 1 179 ? 18.072 1.373 -9.474 1.00 93.56 179 ALA A N 1
ATOM 1369 C CA . ALA A 1 179 ? 17.068 0.316 -9.387 1.00 93.56 179 ALA A CA 1
ATOM 1370 C C . ALA A 1 179 ? 17.506 -0.852 -8.474 1.00 93.56 179 ALA A C 1
ATOM 1372 O O . ALA A 1 179 ? 16.665 -1.460 -7.807 1.00 93.56 179 ALA A O 1
ATOM 1373 N N . GLU A 1 180 ? 18.804 -1.171 -8.427 1.00 95.31 180 GLU A N 1
ATOM 1374 C CA . GLU A 1 180 ? 19.375 -2.159 -7.502 1.00 95.31 180 GLU A CA 1
ATOM 1375 C C . GLU A 1 180 ? 19.345 -1.667 -6.052 1.00 95.31 180 GLU A C 1
ATOM 1377 O O . GLU A 1 180 ? 18.908 -2.414 -5.174 1.00 95.31 180 GLU A O 1
ATOM 1382 N N . GLU A 1 181 ? 19.741 -0.417 -5.805 1.00 94.69 181 GLU A N 1
ATOM 1383 C CA . GLU A 1 181 ? 19.674 0.237 -4.493 1.00 94.69 181 GLU A CA 1
ATOM 1384 C C . GLU A 1 181 ? 18.240 0.243 -3.961 1.00 94.69 181 GLU A C 1
ATOM 1386 O O . GLU A 1 181 ? 18.000 -0.178 -2.828 1.00 94.69 181 GLU A O 1
ATOM 1391 N N . LYS A 1 182 ? 17.264 0.613 -4.800 1.00 93.38 182 LYS A N 1
ATOM 1392 C CA . LYS A 1 182 ? 15.853 0.631 -4.407 1.00 93.38 182 LYS A CA 1
ATOM 1393 C C . LYS A 1 182 ? 15.327 -0.755 -4.058 1.00 93.38 182 LYS A C 1
ATOM 1395 O O . LYS A 1 182 ? 14.597 -0.929 -3.082 1.00 93.38 182 LYS A O 1
ATOM 1400 N N . LEU A 1 183 ? 15.693 -1.767 -4.843 1.00 94.50 183 LEU A N 1
ATOM 1401 C CA . LEU A 1 183 ? 15.308 -3.146 -4.557 1.00 94.50 183 LEU A CA 1
ATOM 1402 C C . LEU A 1 183 ? 15.972 -3.665 -3.272 1.00 94.50 183 LEU A C 1
ATOM 1404 O O . LEU A 1 183 ? 15.354 -4.434 -2.536 1.00 94.50 183 LEU A O 1
ATOM 1408 N N . ALA A 1 184 ? 17.213 -3.257 -3.000 1.00 95.06 184 ALA A N 1
ATOM 1409 C CA . ALA A 1 184 ? 17.915 -3.599 -1.771 1.00 95.06 184 ALA A CA 1
ATOM 1410 C C . ALA A 1 184 ? 17.265 -2.942 -0.544 1.00 95.06 184 ALA A C 1
ATOM 1412 O O . ALA A 1 184 ? 17.046 -3.632 0.448 1.00 95.06 184 ALA A O 1
ATOM 1413 N N . GLU A 1 185 ? 16.883 -1.663 -0.636 1.00 93.56 185 GLU A N 1
ATOM 1414 C CA . GLU A 1 185 ? 16.144 -0.939 0.408 1.00 93.56 185 GLU A CA 1
ATOM 1415 C C . GLU A 1 185 ? 14.846 -1.671 0.774 1.00 93.56 185 GLU A C 1
ATOM 1417 O O . GLU A 1 185 ? 14.588 -1.943 1.943 1.00 93.56 185 GLU A O 1
ATOM 1422 N N . LEU A 1 186 ? 14.054 -2.072 -0.225 1.00 92.69 186 LEU A N 1
ATOM 1423 C CA . LEU A 1 186 ? 12.776 -2.755 0.005 1.00 92.69 186 LEU A CA 1
ATOM 1424 C C . LEU A 1 186 ? 12.922 -4.178 0.565 1.00 92.69 186 LEU A C 1
ATOM 1426 O O . LEU A 1 186 ? 11.982 -4.701 1.161 1.00 92.69 186 LEU A O 1
ATOM 1430 N N . ARG A 1 187 ? 14.071 -4.828 0.346 1.00 92.75 187 ARG A N 1
ATOM 1431 C CA . ARG A 1 187 ? 14.379 -6.168 0.875 1.00 92.75 187 ARG A CA 1
ATOM 1432 C C . ARG A 1 187 ? 15.066 -6.132 2.232 1.00 92.75 187 ARG A C 1
ATOM 1434 O O . ARG A 1 187 ? 15.187 -7.187 2.860 1.00 92.75 187 ARG A O 1
ATOM 1441 N N . ALA A 1 188 ? 15.554 -4.970 2.655 1.00 91.38 188 ALA A N 1
ATOM 1442 C CA . ALA A 1 188 ? 16.155 -4.827 3.963 1.00 91.38 188 ALA A CA 1
ATOM 1443 C C . ALA A 1 188 ? 15.124 -5.206 5.042 1.00 91.38 188 ALA A C 1
ATOM 1445 O O . ALA A 1 188 ? 13.930 -4.925 4.885 1.00 91.38 188 ALA A O 1
ATOM 1446 N N . PRO A 1 189 ? 15.550 -5.882 6.122 1.00 81.69 189 PRO A N 1
ATOM 1447 C CA . PRO A 1 189 ? 14.663 -6.145 7.244 1.00 81.69 189 PRO A CA 1
ATOM 1448 C C . PRO A 1 189 ? 14.126 -4.813 7.773 1.00 81.69 189 PRO A C 1
ATOM 1450 O O . PRO A 1 189 ? 14.892 -3.877 7.997 1.00 81.69 189 PRO A O 1
ATOM 1453 N N . LYS A 1 190 ? 12.805 -4.730 7.936 1.00 74.44 190 LYS A N 1
ATOM 1454 C CA . LYS A 1 190 ? 12.154 -3.558 8.521 1.00 74.44 190 LYS A CA 1
ATOM 1455 C C . LYS A 1 190 ? 12.420 -3.571 10.027 1.00 74.44 190 LYS A C 1
ATOM 1457 O O . LYS A 1 190 ? 12.055 -4.550 10.679 1.00 74.44 190 LYS A O 1
ATOM 1462 N N . GLU A 1 191 ? 13.115 -2.548 10.525 1.00 44.06 191 GLU A N 1
ATOM 1463 C CA . GLU A 1 191 ? 13.324 -2.320 11.967 1.00 44.06 191 GLU A CA 1
ATOM 1464 C C . GLU A 1 191 ? 12.018 -1.979 12.695 1.00 44.06 191 GLU A C 1
ATOM 1466 O O . GLU A 1 191 ? 11.138 -1.329 12.079 1.00 44.06 191 GLU A O 1
#

Solvent-accessible surface area (backbone atoms only — not comparable to full-atom values): 10850 Å² total; per-residue (Å²): 142,86,83,89,81,82,82,80,83,78,84,74,77,79,88,84,73,77,85,70,90,61,70,54,91,81,71,58,78,77,78,80,48,78,91,60,63,67,92,71,78,71,57,65,77,86,46,50,69,34,42,35,57,29,34,51,54,50,29,53,45,29,44,58,39,22,56,53,35,50,56,34,33,77,73,68,74,41,58,69,67,62,30,53,52,33,45,48,49,26,40,47,38,48,22,51,33,31,47,36,48,34,52,36,42,53,52,51,47,55,53,42,54,53,33,40,74,72,67,77,44,59,70,68,57,50,54,49,48,52,53,49,39,53,54,36,46,53,50,21,52,53,31,42,54,52,32,55,50,49,51,48,54,50,33,53,53,48,30,57,47,36,54,51,32,35,77,70,71,74,45,54,72,64,58,33,51,53,30,49,50,54,42,48,60,72,64,48,84,83,128

pLDDT: mean 84.0, std 19.16, range [33.34, 98.12]

Mean predicted aligned error: 10.23 Å